Protein AF-0000000084931654 (afdb_homodimer)

InterPro domains:
  IPR000835 MarR-type HTH domain [PF12802] (37-89)
  IPR000835 MarR-type HTH domain [PR00598] (66-81)
  IPR000835 MarR-type HTH domain [PR00598] (85-101)
  IPR000835 MarR-type HTH domain [PR00598] (115-135)
  IPR000835 MarR-type HTH domain [PS50995] (1-137)
  IPR000835 MarR-type HTH domain [SM00347] (25-125)
  IPR036388 Winged helix-like DNA-binding domain superfamily [G3DSA:1.10.10.10] (4-142)
  IPR036390 Winged helix DNA-binding domain superfamily [SSF46785] (37-140)
  IPR039422 Transcription regulators MarR/SlyA-like [PTHR33164] (11-138)

Secondary structure (DSSP, 8-state):
--HHHHHHHHHHHHHHHHHHHHHHHTTS-TTS-HHHHHHHHHHHHH-SB-HHHHHHHHTS-HHHHHHHHHHHHHTTSEEEEEETTEEEEEEEEE-HHHHHHHHHHHHHHHHHHHHHTTTS-HHHHHHHHHHHHHHHHHHHTHHHHT-/--HHHHHHHHHHHHHHHHHHHHHHHTTS-TTS-HHHHHHHHHHHHH-SB-HHHHHHHHTS-HHHHHHHHHHHHHTTSEEEEEETTEEEEEEEEE-HHHHHHHHHHHHHHHHHHHHHTTTS-HHHHHHHHHHHHHHHHHHHTHHHHT-

Foldseek 3Di:
DDPVVVVVVVVVVVVCVVVVVVVLQVLQDPLQHPLLLLLLVCCVVPNKDFLVVSCVVVVHDSVSNVVSLVSCVVVVQKDWDQDPVDNPTTIIGGDPVVVVSNVVSVVSSVVVCCVVCVVPDPVVVVVVVVVVVVVCVVVVVVVVVVD/DDPVVVVVVVVVVVVCVVVVVVVLQVLQDPLQHPLLLLLLVCCVVPNKDFLVVSCVVVVHDSVSNVVSLVSCVVVVQWDWDQDPVDNPTTIIGGDPVVVVSNVVSVVSSVVVCCVVCVVPDPVVVVVVVVVVVVVCVVVVVVVVVVD

pLDDT: mean 85.34, std 14.3, range [26.02, 98.62]

Nearest PDB structures (foldseek):
  4zzl-assembly1_B  TM=7.408E-01  e=2.180E-07  Pseudomonas aeruginosa
  6pco-assembly2_C  TM=6.920E-01  e=1.395E-07  Bordetella bronchiseptica
  2nnn-assembly3_F  TM=7.384E-01  e=4.997E-07  Pseudomonas aeruginosa
  1lnw-assembly7_A  TM=7.212E-01  e=8.325E-07  Pseudomonas aeruginosa
  4g9y-assembly1_A-2  TM=6.655E-01  e=4.688E-07  Streptomyces coelicolor A3(2)

Solvent-accessible surface area (backbone atoms only — not comparable to full-atom values): 15747 Å² total; per-residue (Å²): 131,54,70,69,59,50,34,46,52,35,37,54,31,57,59,39,43,51,54,45,52,37,56,55,55,69,65,45,53,88,90,43,44,68,60,32,45,48,54,53,51,48,30,70,72,69,38,69,41,38,66,68,56,52,15,59,72,61,62,48,53,63,71,58,40,47,52,27,49,48,52,31,36,75,70,51,24,31,44,82,36,79,25,90,89,37,82,88,39,52,26,40,36,72,33,72,59,26,51,51,50,49,51,52,51,50,50,48,46,24,53,49,49,51,63,56,46,61,86,54,51,72,65,56,52,52,48,48,34,52,50,43,46,51,53,33,52,45,50,64,51,52,64,60,65,77,101,131,54,71,70,57,51,34,45,51,33,39,54,30,57,59,41,44,52,54,42,52,37,57,55,55,69,68,47,53,87,91,43,44,68,60,32,46,49,53,52,50,48,31,70,73,68,39,70,42,36,67,67,57,50,15,59,71,60,63,48,53,62,72,57,41,48,52,28,49,47,54,31,37,76,71,50,23,30,42,80,36,77,24,89,90,36,83,88,39,54,27,39,36,71,31,73,57,27,53,51,51,48,52,51,52,50,49,50,46,23,53,48,49,50,62,54,45,61,84,54,51,72,64,54,52,51,49,48,33,52,50,44,46,52,52,33,51,46,50,63,51,51,64,60,65,76,102

Sequence (294 aa):
MDRGNRYEDLARQVSAIGAVKRGLARVLPTECPSGSAIVLALLNHHGDMRMGRVSELMAVDMSVSSRHVAHTVDRGWVERLPDPADKRSRILHLTGAGEDMLAVLDRRLTDMLTRTLAEWSDEDVELLTTLLARLRDSFGDCRAHHAMDRGNRYEDLARQVSAIGAVKRGLARVLPTECPSGSAIVLALLNHHGDMRMGRVSELMAVDMSVSSRHVAHTVDRGWVERLPDPADKRSRILHLTGAGEDMLAVLDRRLTDMLTRTLAEWSDEDVELLTTLLARLRDSFGDCRAHHA

Organism: Streptomyces venezuelae (strain ATCC 10712 / CBS 650.69 / DSM 40230 / JCM 4526 / NBRC 13096 / PD 04745) (NCBI:txid953739)

Structure (mmCIF, N/CA/C/O backbone):
data_AF-0000000084931654-model_v1
#
loop_
_entity.id
_entity.type
_entity.pdbx_description
1 polymer 'Transcriptional regulator, MarR family'
#
loop_
_atom_site.group_PDB
_atom_site.id
_atom_site.type_symbol
_atom_site.label_atom_id
_atom_site.label_alt_id
_atom_site.label_comp_id
_atom_site.label_asym_id
_atom_site.label_entity_id
_atom_site.label_seq_id
_atom_site.pdbx_PDB_ins_code
_atom_site.Cartn_x
_atom_site.Cartn_y
_atom_site.Cartn_z
_atom_site.occupancy
_atom_site.B_iso_or_equiv
_atom_site.auth_seq_id
_atom_site.auth_comp_id
_atom_site.auth_asym_id
_atom_site.auth_atom_id
_atom_site.pdbx_PDB_model_num
ATOM 1 N N . MET A 1 1 ? 21.75 -9.516 -15.953 1 45.38 1 MET A N 1
ATOM 2 C CA . MET A 1 1 ? 20.297 -9.664 -15.82 1 45.38 1 MET A CA 1
ATOM 3 C C . MET A 1 1 ? 19.562 -8.625 -16.656 1 45.38 1 MET A C 1
ATOM 5 O O . MET A 1 1 ? 19.828 -7.43 -16.547 1 45.38 1 MET A O 1
ATOM 9 N N . ASP A 1 2 ? 18.891 -9.016 -17.656 1 60.56 2 ASP A N 1
ATOM 10 C CA . ASP A 1 2 ? 18.297 -8.133 -18.656 1 60.56 2 ASP A CA 1
ATOM 11 C C . ASP A 1 2 ? 17.234 -7.227 -18.031 1 60.56 2 ASP A C 1
ATOM 13 O O . ASP A 1 2 ? 16.719 -7.523 -16.938 1 60.56 2 ASP A O 1
ATOM 17 N N . ARG A 1 3 ? 17.25 -6.129 -18.5 1 58.59 3 ARG A N 1
ATOM 18 C CA . ARG A 1 3 ? 16.391 -5.062 -18.016 1 58.59 3 ARG A CA 1
ATOM 19 C C . ARG A 1 3 ? 14.984 -5.586 -17.734 1 58.59 3 ARG A C 1
ATOM 21 O O . ARG A 1 3 ? 14.352 -5.195 -16.75 1 58.59 3 ARG A O 1
ATOM 28 N N . GLY A 1 4 ? 14.508 -6.449 -18.594 1 58.09 4 GLY A N 1
ATOM 29 C CA . GLY A 1 4 ? 13.18 -7.02 -18.453 1 58.09 4 GLY A CA 1
ATOM 30 C C . GLY A 1 4 ? 13.016 -7.828 -17.172 1 58.09 4 GLY A C 1
ATOM 31 O O . GLY A 1 4 ? 12.016 -7.691 -16.469 1 58.09 4 GLY A O 1
ATOM 32 N N . ASN A 1 5 ? 14.016 -8.625 -16.859 1 67.19 5 ASN A N 1
ATOM 33 C CA . ASN A 1 5 ? 13.992 -9.477 -15.672 1 67.19 5 ASN A CA 1
ATOM 34 C C . ASN A 1 5 ? 14.078 -8.656 -14.391 1 67.19 5 ASN A C 1
ATOM 36 O O . ASN A 1 5 ? 13.406 -8.961 -13.406 1 67.19 5 ASN A O 1
ATOM 40 N N . ARG A 1 6 ? 14.773 -7.547 -14.602 1 71.38 6 ARG A N 1
ATOM 41 C CA . ARG A 1 6 ? 14.961 -6.688 -13.445 1 71.38 6 ARG A CA 1
ATOM 42 C C . ARG A 1 6 ? 13.648 -6.047 -13.008 1 71.38 6 ARG A C 1
ATOM 44 O O . ARG A 1 6 ? 13.32 -6.031 -11.82 1 71.38 6 ARG A O 1
ATOM 51 N N . TYR A 1 7 ? 12.898 -5.652 -13.93 1 75.44 7 TYR A N 1
ATOM 52 C CA . TYR A 1 7 ? 11.656 -4.969 -13.609 1 75.44 7 TYR A CA 1
ATOM 53 C C . TYR A 1 7 ? 10.578 -5.969 -13.203 1 75.44 7 TYR A C 1
ATOM 55 O O . TYR A 1 7 ? 9.68 -5.641 -12.422 1 75.44 7 TYR A O 1
ATOM 63 N N . GLU A 1 8 ? 10.805 -7.168 -13.695 1 76.38 8 GLU A N 1
ATOM 64 C CA . GLU A 1 8 ? 9.891 -8.211 -13.234 1 76.38 8 GLU A CA 1
ATOM 65 C C . GLU A 1 8 ? 10.102 -8.516 -11.758 1 76.38 8 GLU A C 1
ATOM 67 O O . GLU A 1 8 ? 9.133 -8.688 -11.008 1 76.38 8 GLU A O 1
ATOM 72 N N . ASP A 1 9 ? 11.328 -8.562 -11.414 1 77.56 9 ASP A N 1
ATOM 73 C CA . ASP A 1 9 ? 11.648 -8.805 -10.016 1 77.56 9 ASP A CA 1
ATOM 74 C C . ASP A 1 9 ? 11.188 -7.641 -9.133 1 77.56 9 ASP A C 1
ATOM 76 O O . ASP A 1 9 ? 10.656 -7.852 -8.039 1 77.56 9 ASP A O 1
ATOM 80 N N . LEU A 1 10 ? 11.328 -6.457 -9.672 1 79.31 10 LEU A N 1
ATOM 81 C CA . LEU A 1 10 ? 10.883 -5.273 -8.945 1 79.31 10 LEU A CA 1
ATOM 82 C C . LEU A 1 10 ? 9.367 -5.254 -8.805 1 79.31 10 LEU A C 1
ATOM 84 O O . LEU A 1 10 ? 8.844 -4.953 -7.727 1 79.31 10 LEU A O 1
ATOM 88 N N . ALA A 1 11 ? 8.789 -5.66 -9.867 1 76.06 11 ALA A N 1
ATOM 89 C CA . ALA A 1 11 ? 7.328 -5.719 -9.836 1 76.06 11 ALA A CA 1
ATOM 90 C C . ALA A 1 11 ? 6.84 -6.684 -8.75 1 76.06 11 ALA A C 1
ATOM 92 O O . ALA A 1 11 ? 5.891 -6.383 -8.023 1 76.06 11 ALA A O 1
ATOM 93 N N . ARG A 1 12 ? 7.543 -7.754 -8.602 1 74.31 12 ARG A N 1
ATOM 94 C CA . ARG A 1 12 ? 7.195 -8.742 -7.59 1 74.31 12 ARG A CA 1
ATOM 95 C C . ARG A 1 12 ? 7.398 -8.188 -6.188 1 74.31 12 ARG A C 1
ATOM 97 O O . ARG A 1 12 ? 6.578 -8.414 -5.297 1 74.31 12 ARG A O 1
ATOM 104 N N . GLN A 1 13 ? 8.43 -7.438 -6.09 1 73.81 13 GLN A N 1
ATOM 105 C CA . GLN A 1 13 ? 8.727 -6.891 -4.77 1 73.81 13 GLN A CA 1
ATOM 106 C C . GLN A 1 13 ? 7.781 -5.738 -4.43 1 73.81 13 GLN A C 1
ATOM 108 O O . GLN A 1 13 ? 7.371 -5.586 -3.279 1 73.81 13 GLN A O 1
ATOM 113 N N . VAL A 1 14 ? 7.453 -4.957 -5.371 1 72.31 14 VAL A N 1
ATOM 114 C CA . VAL A 1 14 ? 6.543 -3.838 -5.16 1 72.31 14 VAL A CA 1
ATOM 115 C C . VAL A 1 14 ? 5.152 -4.363 -4.801 1 72.31 14 VAL A C 1
ATOM 117 O O . VAL A 1 14 ? 4.469 -3.795 -3.949 1 72.31 14 VAL A O 1
ATOM 120 N N . SER A 1 15 ? 4.781 -5.531 -5.41 1 67.5 15 SER A N 1
ATOM 121 C CA . SER A 1 15 ? 3.527 -6.18 -5.043 1 67.5 15 SER A CA 1
ATOM 122 C C . SER A 1 15 ? 3.549 -6.637 -3.588 1 67.5 15 SER A C 1
ATOM 124 O O . SER A 1 15 ? 2.529 -6.578 -2.898 1 67.5 15 SER A O 1
ATOM 126 N N . ALA A 1 16 ? 4.766 -6.945 -3.17 1 69.06 16 ALA A N 1
ATOM 127 C CA . ALA A 1 16 ? 4.93 -7.395 -1.79 1 69.06 16 ALA A CA 1
ATOM 128 C C . ALA A 1 16 ? 4.871 -6.219 -0.82 1 69.06 16 ALA A C 1
ATOM 130 O O . ALA A 1 16 ? 4.684 -6.406 0.384 1 69.06 16 ALA A O 1
ATOM 131 N N . ILE A 1 17 ? 4.969 -5 -1.381 1 74.88 17 ILE A N 1
ATOM 132 C CA . ILE A 1 17 ? 4.758 -3.785 -0.602 1 74.88 17 ILE A CA 1
ATOM 133 C C . ILE A 1 17 ? 3.369 -3.811 0.029 1 74.88 17 ILE A C 1
ATOM 135 O O . ILE A 1 17 ? 3.166 -3.273 1.121 1 74.88 17 ILE A O 1
ATOM 139 N N . GLY A 1 18 ? 2.561 -4.527 -0.615 1 75.31 18 GLY A N 1
ATOM 140 C CA . GLY A 1 18 ? 1.229 -4.707 -0.058 1 75.31 18 GLY A CA 1
ATOM 141 C C . GLY A 1 18 ? 1.236 -5.355 1.312 1 75.31 18 GLY A C 1
ATOM 142 O O . GLY A 1 18 ? 0.466 -4.969 2.193 1 75.31 18 GLY A O 1
ATOM 143 N N . ALA A 1 19 ? 2.17 -6.301 1.467 1 76.75 19 ALA A N 1
ATOM 144 C CA . ALA A 1 19 ? 2.303 -6.953 2.766 1 76.75 19 ALA A CA 1
ATOM 145 C C . ALA A 1 19 ? 2.787 -5.969 3.828 1 76.75 19 ALA A C 1
ATOM 147 O O . ALA A 1 19 ? 2.297 -5.977 4.957 1 76.75 19 ALA A O 1
ATOM 148 N N . VAL A 1 20 ? 3.73 -5.148 3.467 1 79.19 20 VAL A N 1
ATOM 149 C CA . VAL A 1 20 ? 4.258 -4.129 4.367 1 79.19 20 VAL A CA 1
ATOM 150 C C . VAL A 1 20 ? 3.145 -3.158 4.758 1 79.19 20 VAL A C 1
ATOM 152 O O . VAL A 1 20 ? 2.955 -2.867 5.941 1 79.19 20 VAL A O 1
ATOM 155 N N . LYS A 1 21 ? 2.457 -2.77 3.809 1 79.81 21 LYS A N 1
ATOM 156 C CA . LYS A 1 21 ? 1.364 -1.828 4.035 1 79.81 21 LYS A CA 1
ATOM 157 C C . LYS A 1 21 ? 0.305 -2.428 4.957 1 79.81 21 LYS A C 1
ATOM 159 O O . LYS A 1 21 ? -0.204 -1.747 5.852 1 79.81 21 LYS A O 1
ATOM 164 N N . ARG A 1 22 ? 0.002 -3.664 4.77 1 80.25 22 ARG A N 1
ATOM 165 C CA . ARG A 1 22 ? -0.963 -4.344 5.629 1 80.25 22 ARG A CA 1
ATOM 166 C C . ARG A 1 22 ? -0.435 -4.469 7.055 1 80.25 22 ARG A C 1
ATOM 168 O O . ARG A 1 22 ? -1.195 -4.344 8.016 1 80.25 22 ARG A O 1
ATOM 175 N N . GLY A 1 23 ? 0.828 -4.758 7.156 1 77.94 23 GLY A N 1
ATOM 176 C CA . GLY A 1 23 ? 1.459 -4.77 8.469 1 77.94 23 GLY A CA 1
ATOM 177 C C . GLY A 1 23 ? 1.378 -3.432 9.18 1 77.94 23 GLY A C 1
ATOM 178 O O . GLY A 1 23 ? 1.123 -3.379 10.383 1 77.94 23 GLY A O 1
ATOM 179 N N . LEU A 1 24 ? 1.587 -2.4 8.422 1 81.06 24 LEU A N 1
ATOM 180 C CA . LEU A 1 24 ? 1.511 -1.053 8.977 1 81.06 24 LEU A CA 1
ATOM 181 C C . LEU A 1 24 ? 0.084 -0.722 9.406 1 81.06 24 LEU A C 1
ATOM 183 O O . LEU A 1 24 ? -0.124 -0.039 10.414 1 81.06 24 LEU A O 1
ATOM 187 N N . ALA A 1 25 ? -0.87 -1.181 8.695 1 81 25 ALA A N 1
ATOM 188 C CA . ALA A 1 25 ? -2.277 -0.922 8.984 1 81 25 ALA A CA 1
ATOM 189 C C . ALA A 1 25 ? -2.684 -1.53 10.32 1 81 25 ALA A C 1
ATOM 191 O O . ALA A 1 25 ? -3.611 -1.047 10.977 1 81 25 ALA A O 1
ATOM 192 N N . ARG A 1 26 ? -1.972 -2.535 10.766 1 81.12 26 ARG A N 1
ATOM 193 C CA . ARG A 1 26 ? -2.303 -3.236 12 1 81.12 26 ARG A CA 1
ATOM 194 C C . ARG A 1 26 ? -2.002 -2.369 13.219 1 81.12 26 ARG A C 1
ATOM 196 O O . ARG A 1 26 ? -2.523 -2.617 14.305 1 81.12 26 ARG A O 1
ATOM 203 N N . VAL A 1 27 ? -1.145 -1.42 12.992 1 85.25 27 VAL A N 1
ATOM 204 C CA . VAL A 1 27 ? -0.738 -0.641 14.156 1 85.25 27 VAL A CA 1
ATOM 205 C C . VAL A 1 27 ? -1.62 0.599 14.281 1 85.25 27 VAL A C 1
ATOM 207 O O . VAL A 1 27 ? -1.52 1.343 15.266 1 85.25 27 VAL A O 1
ATOM 210 N N . LEU A 1 28 ? -2.449 0.826 13.266 1 88.69 28 LEU A N 1
ATOM 211 C CA . LEU A 1 28 ? -3.332 1.987 13.305 1 88.69 28 LEU A CA 1
ATOM 212 C C . LEU A 1 28 ? -4.363 1.846 14.422 1 88.69 28 LEU A C 1
ATOM 214 O O . LEU A 1 28 ? -4.879 0.751 14.656 1 88.69 28 LEU A O 1
ATOM 218 N N . PRO A 1 29 ? -4.586 2.941 15.102 1 91.5 29 PRO A N 1
ATOM 219 C CA . PRO A 1 29 ? -5.633 2.881 16.125 1 91.5 29 PRO A CA 1
ATOM 220 C C . PRO A 1 29 ? -7.02 2.625 15.539 1 91.5 29 PRO A C 1
ATOM 222 O O . PRO A 1 29 ? -7.297 3.018 14.406 1 91.5 29 PRO A O 1
ATOM 225 N N . THR A 1 30 ? -7.941 2.066 16.312 1 89.56 30 THR A N 1
ATOM 226 C CA . THR A 1 30 ? -9.289 1.706 15.883 1 89.56 30 THR A CA 1
ATOM 227 C C . THR A 1 30 ? -10.07 2.947 15.461 1 89.56 30 THR A C 1
ATOM 229 O O . THR A 1 30 ? -10.883 2.889 14.539 1 89.56 30 THR A O 1
ATOM 232 N N . GLU A 1 31 ? -9.758 4.051 16.109 1 94.19 31 GLU A N 1
ATOM 233 C CA . GLU A 1 31 ? -10.516 5.27 15.852 1 94.19 31 GLU A CA 1
ATOM 234 C C . GLU A 1 31 ? -10.055 5.945 14.562 1 94.19 31 GLU A C 1
ATOM 236 O O . GLU A 1 31 ? -10.719 6.855 14.062 1 94.19 31 GLU A O 1
ATOM 241 N N . CYS A 1 32 ? -8.922 5.516 14.078 1 94.88 32 CYS A N 1
ATOM 242 C CA . CYS A 1 32 ? -8.398 6.105 12.852 1 94.88 32 CYS A CA 1
ATOM 243 C C . CYS A 1 32 ? -8.047 5.031 11.836 1 94.88 32 CYS A C 1
ATOM 245 O O . CYS A 1 32 ? -6.871 4.723 11.633 1 94.88 32 CYS A O 1
ATOM 247 N N . PRO A 1 33 ? -9.078 4.59 11.117 1 91.44 33 PRO A N 1
ATOM 248 C CA . PRO A 1 33 ? -8.805 3.566 10.102 1 91.44 33 PRO A CA 1
ATOM 249 C C . PRO A 1 33 ? -7.934 4.082 8.961 1 91.44 33 PRO A C 1
ATOM 251 O O . PRO A 1 33 ? -7.66 5.281 8.883 1 91.44 33 PRO A O 1
ATOM 254 N N . SER A 1 34 ? -7.527 3.174 8.094 1 89 34 SER A N 1
ATOM 255 C CA . SER A 1 34 ? -6.551 3.479 7.047 1 89 34 SER A CA 1
ATOM 256 C C . SER A 1 34 ? -7.035 4.613 6.152 1 89 34 SER A C 1
ATOM 258 O O . SER A 1 34 ? -6.262 5.512 5.809 1 89 34 SER A O 1
ATOM 260 N N . GLY A 1 35 ? -8.383 4.523 5.816 1 90.06 35 GLY A N 1
ATOM 261 C CA . GLY A 1 35 ? -8.922 5.566 4.961 1 90.06 35 GLY A CA 1
ATOM 262 C C . GLY A 1 35 ? -8.82 6.953 5.57 1 90.06 35 GLY A C 1
ATOM 263 O O . GLY A 1 35 ? -8.445 7.91 4.891 1 90.06 35 GLY A O 1
ATOM 264 N N . SER A 1 36 ? -9.094 7.004 6.84 1 95.5 36 SER A N 1
ATOM 265 C CA . SER A 1 36 ? -8.984 8.273 7.555 1 95.5 36 SER A CA 1
ATOM 266 C C . SER A 1 36 ? -7.531 8.719 7.68 1 95.5 36 SER A C 1
ATOM 268 O O . SER A 1 36 ? -7.219 9.898 7.492 1 95.5 36 SER A O 1
ATOM 270 N N . ALA A 1 37 ? -6.727 7.805 7.973 1 92.56 37 ALA A N 1
ATOM 271 C CA . ALA A 1 37 ? -5.301 8.094 8.102 1 92.56 37 ALA A CA 1
ATOM 272 C C . ALA A 1 37 ? -4.738 8.664 6.805 1 92.56 37 ALA A C 1
ATOM 274 O O . ALA A 1 37 ? -3.943 9.602 6.824 1 92.56 37 ALA A O 1
ATOM 275 N N . ILE A 1 38 ? -5.164 8.141 5.73 1 90 38 ILE A N 1
ATOM 276 C CA . ILE A 1 38 ? -4.703 8.594 4.426 1 90 38 ILE A CA 1
ATOM 277 C C . ILE A 1 38 ? -5.188 10.016 4.176 1 90 38 ILE A C 1
ATOM 279 O O . ILE A 1 38 ? -4.43 10.867 3.691 1 90 38 ILE A O 1
ATOM 283 N N . VAL A 1 39 ? -6.418 10.266 4.496 1 94.69 39 VAL A N 1
ATOM 284 C CA . VAL A 1 39 ? -6.961 11.609 4.332 1 94.69 39 VAL A CA 1
ATOM 285 C C . VAL A 1 39 ? -6.109 12.609 5.113 1 94.69 39 VAL A C 1
ATOM 287 O O . VAL A 1 39 ? -5.699 13.641 4.578 1 94.69 39 VAL A O 1
ATOM 290 N N . LEU A 1 40 ? -5.828 12.273 6.359 1 95.44 40 LEU A N 1
ATOM 291 C CA . LEU A 1 40 ? -5.031 13.156 7.211 1 95.44 40 LEU A CA 1
ATOM 292 C C . LEU A 1 40 ? -3.641 13.367 6.621 1 95.44 40 LEU A C 1
ATOM 294 O O . LEU A 1 40 ? -3.154 14.5 6.562 1 95.44 40 LEU A O 1
ATOM 298 N N . ALA A 1 41 ? -3.039 12.312 6.164 1 90.31 41 ALA A N 1
ATOM 299 C CA . ALA A 1 41 ? -1.691 12.383 5.605 1 90.31 41 ALA A CA 1
ATOM 300 C C . ALA A 1 41 ? -1.666 13.25 4.344 1 90.31 41 ALA A C 1
ATOM 302 O O . ALA A 1 41 ? -0.735 14.031 4.141 1 90.31 41 ALA A O 1
ATOM 303 N N . LEU A 1 42 ? -2.662 13.102 3.498 1 89.81 42 LEU A N 1
ATOM 304 C CA . LEU A 1 42 ? -2.725 13.867 2.26 1 89.81 42 LEU A CA 1
ATOM 305 C C . LEU A 1 42 ? -2.873 15.352 2.549 1 89.81 42 LEU A C 1
ATOM 307 O O . LEU A 1 42 ? -2.178 16.188 1.951 1 89.81 42 LEU A O 1
ATOM 311 N N . LEU A 1 43 ? -3.717 15.656 3.465 1 94.81 43 LEU A N 1
ATOM 312 C CA . LEU A 1 43 ? -3.916 17.062 3.809 1 94.81 43 LEU A CA 1
ATOM 313 C C . LEU A 1 43 ? -2.666 17.641 4.457 1 94.81 43 LEU A C 1
ATOM 315 O O . LEU A 1 43 ? -2.332 18.812 4.234 1 94.81 43 LEU A O 1
ATOM 319 N N . ASN A 1 44 ? -2.061 16.844 5.23 1 92.56 44 ASN A N 1
ATOM 320 C CA . ASN A 1 44 ? -0.82 17.297 5.859 1 92.56 44 ASN A CA 1
ATOM 321 C C . ASN A 1 44 ? 0.27 17.562 4.824 1 92.56 44 ASN A C 1
ATOM 323 O O . ASN A 1 44 ? 1.037 18.516 4.953 1 92.56 44 ASN A O 1
ATOM 327 N N . HIS A 1 45 ? 0.314 16.75 3.818 1 84.81 45 HIS A N 1
ATOM 328 C CA . HIS A 1 45 ? 1.385 16.812 2.828 1 84.81 45 HIS A CA 1
ATOM 329 C C . HIS A 1 45 ? 1.08 17.844 1.745 1 84.81 45 HIS A C 1
ATOM 331 O O . HIS A 1 45 ? 1.983 18.531 1.269 1 84.81 45 HIS A O 1
ATOM 337 N N . HIS A 1 46 ? -0.151 17.984 1.346 1 87.81 46 HIS A N 1
ATOM 338 C CA . HIS A 1 46 ? -0.494 18.781 0.18 1 87.81 46 HIS A CA 1
ATOM 339 C C . HIS A 1 46 ? -1.185 20.078 0.59 1 87.81 46 HIS A C 1
ATOM 341 O O . HIS A 1 46 ? -1.362 20.984 -0.232 1 87.81 46 HIS A O 1
ATOM 347 N N . GLY A 1 47 ? -1.555 20.156 1.774 1 94.25 47 GLY A N 1
ATOM 348 C CA . GLY A 1 47 ? -2.318 21.312 2.213 1 94.25 47 GLY A CA 1
ATOM 349 C C . GLY A 1 47 ? -3.805 21.188 1.928 1 94.25 47 GLY A C 1
ATOM 350 O O . GLY A 1 47 ? -4.301 20.094 1.661 1 94.25 47 GLY A O 1
ATOM 351 N N . ASP A 1 48 ? -4.473 22.266 2.076 1 95.62 48 ASP A N 1
ATOM 352 C CA . ASP A 1 48 ? -5.918 22.297 1.867 1 95.62 48 ASP A CA 1
ATOM 353 C C . ASP A 1 48 ? -6.277 21.891 0.443 1 95.62 48 ASP A C 1
ATOM 355 O O . ASP A 1 48 ? -5.59 22.266 -0.511 1 95.62 48 ASP A O 1
ATOM 359 N N . MET A 1 49 ? -7.324 21.078 0.33 1 93.8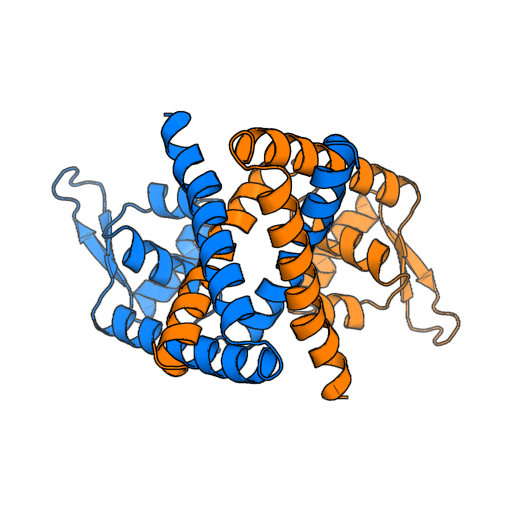8 49 MET A N 1
ATOM 360 C CA . MET A 1 49 ? -7.707 20.609 -0.999 1 93.88 49 MET A CA 1
ATOM 361 C C . MET A 1 49 ? -9.203 20.344 -1.065 1 93.88 49 MET A C 1
ATOM 363 O O . MET A 1 49 ? -9.852 20.125 -0.036 1 93.88 49 MET A O 1
ATOM 367 N N . ARG A 1 50 ? -9.695 20.344 -2.309 1 95.69 50 ARG A N 1
ATOM 368 C CA . ARG A 1 50 ? -11.078 19.969 -2.561 1 95.69 50 ARG A CA 1
ATOM 369 C C . ARG A 1 50 ? -11.25 18.453 -2.551 1 95.69 50 ARG A C 1
ATOM 371 O O . ARG A 1 50 ? -10.281 17.703 -2.711 1 95.69 50 ARG A O 1
ATOM 378 N N . MET A 1 51 ? -12.531 18.062 -2.414 1 94.38 51 MET A N 1
ATOM 379 C CA . MET A 1 51 ? -12.859 16.641 -2.344 1 94.38 51 MET A CA 1
ATOM 380 C C . MET A 1 51 ? -12.375 15.914 -3.59 1 94.38 51 MET A C 1
ATOM 382 O O . MET A 1 51 ? -11.898 14.781 -3.504 1 94.38 51 MET A O 1
ATOM 386 N N . GLY A 1 52 ? -12.477 16.547 -4.727 1 93.56 52 GLY A N 1
ATOM 387 C CA . GLY A 1 52 ? -12.055 15.938 -5.973 1 93.56 52 GLY A CA 1
ATOM 388 C C . GLY A 1 52 ? -10.578 15.578 -5.996 1 93.56 52 GLY A C 1
ATOM 389 O O . GLY A 1 52 ? -10.203 14.5 -6.457 1 93.56 52 GLY A O 1
ATOM 390 N N . ARG A 1 53 ? -9.82 16.5 -5.484 1 92.19 53 ARG A N 1
ATOM 391 C CA . ARG A 1 53 ? -8.383 16.266 -5.43 1 92.19 53 ARG A CA 1
ATOM 392 C C . ARG A 1 53 ? -8.031 15.172 -4.438 1 92.19 53 ARG A C 1
ATOM 394 O O . ARG A 1 53 ? -7.133 14.359 -4.688 1 92.19 53 ARG A O 1
ATOM 401 N N . VAL A 1 54 ? -8.742 15.117 -3.346 1 92.81 54 VAL A N 1
ATOM 402 C CA . VAL A 1 54 ? -8.539 14.062 -2.359 1 92.81 54 VAL A CA 1
ATOM 403 C C . VAL A 1 54 ? -8.844 12.703 -2.986 1 92.81 54 VAL A C 1
ATOM 405 O O . VAL A 1 54 ? -8.047 11.773 -2.867 1 92.81 54 VAL A O 1
ATOM 408 N N . SER A 1 55 ? -9.961 12.625 -3.678 1 92.31 55 SER A N 1
ATOM 409 C CA . SER A 1 55 ? -10.367 11.375 -4.316 1 92.31 55 SER A CA 1
ATOM 410 C C . SER A 1 55 ? -9.344 10.93 -5.352 1 92.31 55 SER A C 1
ATOM 412 O O . SER A 1 55 ? -9.016 9.742 -5.438 1 92.31 55 SER A O 1
ATOM 414 N N . GLU A 1 56 ? -8.867 11.891 -6.082 1 87.38 56 GLU A N 1
ATOM 415 C CA . GLU A 1 56 ? -7.844 11.617 -7.09 1 87.38 56 GLU A CA 1
ATOM 416 C C . GLU A 1 56 ? -6.574 11.062 -6.461 1 87.38 56 GLU A C 1
ATOM 418 O O . GLU A 1 56 ? -6.055 10.039 -6.902 1 87.38 56 GLU A O 1
ATOM 423 N N . LEU A 1 57 ? -6.086 11.688 -5.398 1 84.62 57 LEU A N 1
ATOM 424 C CA . LEU A 1 57 ? -4.844 11.297 -4.742 1 84.62 57 LEU A CA 1
ATOM 425 C C . LEU A 1 57 ? -5.012 9.961 -4.027 1 84.62 57 LEU A C 1
ATOM 427 O O . LEU A 1 57 ? -4.066 9.172 -3.941 1 84.62 57 LEU A O 1
ATOM 431 N N . MET A 1 58 ? -6.195 9.656 -3.586 1 86.25 58 MET A N 1
ATOM 432 C CA . MET A 1 58 ? -6.469 8.375 -2.926 1 86.25 58 MET A CA 1
ATOM 433 C C . MET A 1 58 ? -6.68 7.27 -3.951 1 86.25 58 MET A C 1
ATOM 435 O O . MET A 1 58 ? -6.66 6.086 -3.605 1 86.25 58 MET A O 1
ATOM 439 N N . ALA A 1 59 ? -6.969 7.621 -5.148 1 82.31 59 ALA A N 1
ATOM 440 C CA . ALA A 1 59 ? -7.262 6.676 -6.223 1 82.31 59 ALA A CA 1
ATOM 441 C C . ALA A 1 59 ? -8.484 5.828 -5.887 1 82.31 59 ALA A C 1
ATOM 443 O O . ALA A 1 59 ? -8.453 4.602 -6.027 1 82.31 59 ALA A O 1
ATOM 444 N N . VAL A 1 60 ? -9.555 6.441 -5.359 1 83 60 VAL A N 1
ATOM 445 C CA . VAL A 1 60 ? -10.828 5.801 -5.07 1 83 60 VAL A CA 1
ATOM 446 C C . VAL A 1 60 ? -11.977 6.668 -5.594 1 83 60 VAL A C 1
ATOM 448 O O . VAL A 1 60 ? -11.766 7.824 -5.969 1 83 60 VAL A O 1
ATOM 451 N N . ASP A 1 61 ? -13.109 6.094 -5.641 1 86.75 61 ASP A N 1
ATOM 452 C CA . ASP A 1 61 ? -14.258 6.855 -6.117 1 86.75 61 ASP A CA 1
ATOM 453 C C . ASP A 1 61 ? -14.711 7.879 -5.078 1 86.75 61 ASP A C 1
ATOM 455 O O . ASP A 1 61 ? -14.32 7.801 -3.91 1 86.75 61 ASP A O 1
ATOM 459 N N . MET A 1 62 ? -15.516 8.758 -5.512 1 92 62 MET A N 1
ATOM 460 C CA . MET A 1 62 ? -15.969 9.875 -4.688 1 92 62 MET A CA 1
ATOM 461 C C . MET A 1 62 ? -16.75 9.375 -3.48 1 92 62 MET A C 1
ATOM 463 O O . MET A 1 62 ? -16.641 9.93 -2.387 1 92 62 MET A O 1
ATOM 467 N N . SER A 1 63 ? -17.5 8.352 -3.719 1 93.56 63 SER A N 1
ATOM 468 C CA . SER A 1 63 ? -18.312 7.84 -2.617 1 93.56 63 SER A CA 1
ATOM 469 C C . SER A 1 63 ? -17.438 7.312 -1.486 1 93.56 63 SER A C 1
ATOM 471 O O . SER A 1 63 ? -17.719 7.555 -0.311 1 93.56 63 SER A O 1
ATOM 473 N N . VAL A 1 64 ? -16.406 6.695 -1.855 1 89.69 64 VAL A N 1
ATOM 474 C CA . VAL A 1 64 ? -15.477 6.113 -0.89 1 89.69 64 VAL A CA 1
ATOM 475 C C . VAL A 1 64 ? -14.703 7.223 -0.18 1 89.69 64 VAL A C 1
ATOM 477 O O . VAL A 1 64 ? -14.609 7.23 1.05 1 89.69 64 VAL A O 1
ATOM 480 N N . SER A 1 65 ? -14.164 8.117 -0.96 1 94.19 65 SER A N 1
ATOM 481 C CA . SER A 1 65 ? -13.422 9.227 -0.363 1 94.19 65 SER A CA 1
ATOM 482 C C . SER A 1 65 ? -14.305 10.055 0.561 1 94.19 65 SER A C 1
ATOM 484 O O . SER A 1 65 ? -13.867 10.492 1.626 1 94.19 65 SER A O 1
ATOM 486 N N . SER A 1 66 ? -15.539 10.211 0.193 1 96.12 66 SER A N 1
ATOM 487 C CA . SER A 1 66 ? -16.484 10.984 0.995 1 96.12 66 SER A CA 1
ATOM 488 C C . SER A 1 66 ? -16.688 10.352 2.363 1 96.12 66 SER A C 1
ATOM 490 O O . SER A 1 66 ? -16.734 11.047 3.379 1 96.12 66 SER A O 1
ATOM 492 N N . ARG A 1 67 ? -16.766 9.078 2.371 1 96.12 67 ARG A N 1
ATOM 493 C CA . ARG A 1 67 ? -16.953 8.359 3.629 1 96.12 67 ARG A CA 1
ATOM 494 C C . ARG A 1 67 ? -15.742 8.539 4.543 1 96.12 67 ARG A C 1
ATOM 496 O O . ARG A 1 67 ? -15.898 8.781 5.746 1 96.12 67 ARG A O 1
ATOM 503 N N . HIS A 1 68 ? -14.578 8.453 4.008 1 96.06 68 HIS A N 1
ATOM 504 C CA . HIS A 1 68 ? -13.359 8.625 4.793 1 96.06 68 HIS A CA 1
ATOM 505 C C . HIS A 1 68 ? -13.258 10.047 5.34 1 96.06 68 HIS A C 1
ATOM 507 O O . HIS A 1 68 ? -12.93 10.242 6.512 1 96.06 68 HIS A O 1
ATOM 513 N N . VAL A 1 69 ? -13.562 10.969 4.508 1 97.81 69 VAL A N 1
ATOM 514 C CA . VAL A 1 69 ? -13.492 12.367 4.91 1 97.81 69 VAL A CA 1
ATOM 515 C C . VAL A 1 69 ? -14.539 12.648 5.984 1 97.81 69 VAL A C 1
ATOM 517 O O . VAL A 1 69 ? -14.258 13.336 6.969 1 97.81 69 VAL A O 1
ATOM 520 N N . ALA A 1 70 ? -15.719 12.141 5.73 1 98.12 70 ALA A N 1
ATOM 521 C CA . ALA A 1 70 ? -16.781 12.336 6.707 1 98.12 70 ALA A CA 1
ATOM 522 C C . ALA A 1 70 ? -16.359 11.836 8.086 1 98.12 70 ALA A C 1
ATOM 524 O O . ALA A 1 70 ? -16.641 12.484 9.102 1 98.12 70 ALA A O 1
ATOM 525 N N . HIS A 1 71 ? -15.734 10.734 8.125 1 97.88 71 HIS A N 1
ATOM 526 C CA . HIS A 1 71 ? -15.258 10.18 9.383 1 97.88 71 HIS A CA 1
ATOM 527 C C . HIS A 1 71 ? -14.281 11.125 10.078 1 97.88 71 HIS A C 1
ATOM 529 O O . HIS A 1 71 ? -14.383 11.359 11.281 1 97.88 71 HIS A O 1
ATOM 535 N N . THR A 1 72 ? -13.359 11.695 9.32 1 98.38 72 THR A N 1
ATOM 536 C CA . THR A 1 72 ? -12.359 12.594 9.875 1 98.38 72 THR A CA 1
ATOM 537 C C . THR A 1 72 ? -13 13.906 10.328 1 98.38 72 THR A C 1
ATOM 539 O O . THR A 1 72 ? -12.57 14.5 11.32 1 98.38 72 THR A O 1
ATOM 542 N N . VAL A 1 73 ? -14.055 14.336 9.625 1 98.44 73 VAL A N 1
ATOM 543 C CA . VAL A 1 73 ? -14.789 15.547 9.992 1 98.44 73 VAL A CA 1
ATOM 544 C C . VAL A 1 73 ? -15.57 15.305 11.281 1 98.44 73 VAL A C 1
ATOM 546 O O . VAL A 1 73 ? -15.547 16.141 12.188 1 98.44 73 VAL A O 1
ATOM 549 N N . ASP A 1 74 ? -16.219 14.18 11.305 1 98.31 74 ASP A N 1
ATOM 550 C CA . ASP A 1 74 ? -17 13.82 12.484 1 98.31 74 ASP A CA 1
ATOM 551 C C . ASP A 1 74 ? -16.125 13.766 13.734 1 98.31 74 ASP A C 1
ATOM 553 O O . ASP A 1 74 ? -16.594 14.062 14.836 1 98.31 74 ASP A O 1
ATOM 557 N N . ARG A 1 75 ? -14.867 13.516 13.609 1 97.88 75 ARG A N 1
ATOM 558 C CA . ARG A 1 75 ? -13.93 13.383 14.727 1 97.88 75 ARG A CA 1
ATOM 559 C C . ARG A 1 75 ? -13.234 14.711 15.016 1 97.88 75 ARG A C 1
ATOM 561 O O . ARG A 1 75 ? -12.453 14.812 15.961 1 97.88 75 ARG A O 1
ATOM 568 N N . GLY A 1 76 ? -13.461 15.641 14.164 1 98.5 76 GLY A N 1
ATOM 569 C CA . GLY A 1 76 ? -12.875 16.953 14.352 1 98.5 76 GLY A CA 1
ATOM 570 C C . GLY A 1 76 ? -11.453 17.062 13.836 1 98.5 76 GLY A C 1
ATOM 571 O O . GLY A 1 76 ? -10.75 18.031 14.133 1 98.5 76 GLY A O 1
ATOM 572 N N . TRP A 1 77 ? -10.961 16.125 13.094 1 98.62 77 TRP A N 1
ATOM 573 C CA . TRP A 1 77 ? -9.586 16.109 12.586 1 98.62 77 TRP A CA 1
ATOM 574 C C . TRP A 1 77 ? -9.469 16.938 11.312 1 98.62 77 TRP A C 1
ATOM 576 O O . TRP A 1 77 ? -8.383 17.406 10.969 1 98.62 77 TRP A O 1
ATOM 586 N N . VAL A 1 78 ? -10.594 17.047 10.594 1 98.62 78 VAL A N 1
ATOM 587 C CA . VAL A 1 78 ? -10.695 17.812 9.359 1 98.62 78 VAL A CA 1
ATOM 588 C C . VAL A 1 78 ? -11.898 18.75 9.43 1 98.62 78 VAL A C 1
ATOM 590 O O . VAL A 1 78 ? -12.922 18.406 10.039 1 98.62 78 VAL A O 1
ATOM 593 N N . GLU A 1 79 ? -11.773 19.859 8.836 1 98.31 79 GLU A N 1
ATOM 594 C CA . GLU A 1 79 ? -12.875 20.812 8.727 1 98.31 79 GLU A CA 1
ATOM 595 C C . GLU A 1 79 ? -13.148 21.172 7.273 1 98.31 79 GLU A C 1
ATOM 597 O O . GLU A 1 79 ? -12.234 21.219 6.453 1 98.31 79 GLU A O 1
ATOM 602 N N . ARG A 1 80 ? -14.406 21.406 7.027 1 96.69 80 ARG A N 1
ATOM 603 C CA . ARG A 1 80 ? -14.805 21.922 5.719 1 96.69 80 ARG A CA 1
ATOM 604 C C . ARG A 1 80 ? -14.945 23.438 5.754 1 96.69 80 ARG A C 1
ATOM 606 O O . ARG A 1 80 ? -15.719 23.969 6.547 1 96.69 80 ARG A O 1
ATOM 613 N N . LEU A 1 81 ? -14.203 24.016 4.922 1 96.44 81 LEU A N 1
ATOM 614 C CA . LEU A 1 81 ? -14.234 25.484 4.852 1 96.44 81 LEU A CA 1
ATOM 615 C C . LEU A 1 81 ? -14.727 25.953 3.486 1 96.44 81 LEU A C 1
ATOM 617 O O . LEU A 1 81 ? -14.539 25.25 2.486 1 96.44 81 LEU A O 1
ATOM 621 N N . PRO A 1 82 ? -15.398 27.094 3.441 1 93 82 PRO A N 1
ATOM 622 C CA . PRO A 1 82 ? -15.75 27.641 2.129 1 93 82 PRO A CA 1
ATOM 623 C C . PRO A 1 82 ? -14.531 27.922 1.257 1 93 82 PRO A C 1
ATOM 625 O O . PRO A 1 82 ? -13.5 28.359 1.764 1 93 82 PRO A O 1
ATOM 628 N N . ASP A 1 83 ? -14.664 27.562 0.025 1 87.5 83 ASP A N 1
ATOM 629 C CA . ASP A 1 83 ? -13.609 27.906 -0.932 1 87.5 83 ASP A CA 1
ATOM 630 C C . ASP A 1 83 ? -13.703 29.375 -1.346 1 87.5 83 ASP A C 1
ATOM 632 O O . ASP A 1 83 ? -14.719 29.797 -1.905 1 87.5 83 ASP A O 1
ATOM 636 N N . PRO A 1 84 ? -12.672 30.078 -1.084 1 85.88 84 PRO A N 1
ATOM 637 C CA . PRO A 1 84 ? -12.719 31.484 -1.46 1 85.88 84 PRO A CA 1
ATOM 638 C C . PRO A 1 84 ? -12.852 31.688 -2.967 1 85.88 84 PRO A C 1
ATOM 640 O O . PRO A 1 84 ? -13.398 32.719 -3.41 1 85.88 84 PRO A O 1
ATOM 643 N N . ALA A 1 85 ? -12.352 30.734 -3.711 1 86.44 85 ALA A N 1
ATOM 644 C CA . ALA A 1 85 ? -12.336 30.859 -5.168 1 86.44 85 ALA A CA 1
ATOM 645 C C . ALA A 1 85 ? -13.648 30.375 -5.773 1 86.44 85 ALA A C 1
ATOM 647 O O . ALA A 1 85 ? -13.953 30.672 -6.93 1 86.44 85 ALA A O 1
ATOM 648 N N . ASP A 1 86 ? -14.352 29.609 -5.098 1 85.62 86 ASP A N 1
ATOM 649 C CA . ASP A 1 86 ? -15.602 29.031 -5.574 1 85.62 86 ASP A CA 1
ATOM 650 C C . ASP A 1 86 ? -16.594 28.828 -4.426 1 85.62 86 ASP A C 1
ATOM 652 O O . ASP A 1 86 ? -16.516 27.828 -3.713 1 85.62 86 ASP A O 1
ATOM 656 N N . LYS A 1 87 ? -17.516 29.688 -4.352 1 83.31 87 LYS A N 1
ATOM 657 C CA . LYS A 1 87 ? -18.438 29.734 -3.221 1 83.31 87 LYS A CA 1
ATOM 658 C C . LYS A 1 87 ? -19.234 28.422 -3.111 1 83.31 87 LYS A C 1
ATOM 660 O O . LYS A 1 87 ? -19.703 28.062 -2.031 1 83.31 87 LYS A O 1
ATOM 665 N N . ARG A 1 88 ? -19.188 27.703 -4.18 1 86.25 88 ARG A N 1
ATOM 666 C CA . ARG A 1 88 ? -19.969 26.469 -4.168 1 86.25 88 ARG A CA 1
ATOM 667 C C . ARG A 1 88 ? -19.125 25.266 -3.756 1 86.25 88 ARG A C 1
ATOM 669 O O . ARG A 1 88 ? -19.641 24.188 -3.506 1 86.25 88 ARG A O 1
ATOM 676 N N . SER A 1 89 ? -17.875 25.641 -3.658 1 88.56 89 SER A N 1
ATOM 677 C CA . SER A 1 89 ? -16.984 24.547 -3.328 1 88.56 89 SER A CA 1
ATOM 678 C C . SER A 1 89 ? -16.531 24.625 -1.879 1 88.56 89 SER A C 1
ATOM 680 O O . SER A 1 89 ? -16.672 25.656 -1.229 1 88.56 89 SER A O 1
ATOM 682 N N . ARG A 1 90 ? -16.188 23.547 -1.32 1 93.94 90 ARG A N 1
ATOM 683 C CA . ARG A 1 90 ? -15.609 23.469 0.016 1 93.94 90 ARG A CA 1
ATOM 684 C C . ARG A 1 90 ? -14.188 22.938 -0.038 1 93.94 90 ARG A C 1
ATOM 686 O O . ARG A 1 90 ? -13.844 22.141 -0.922 1 93.94 90 ARG A O 1
ATOM 693 N N . ILE A 1 91 ? -13.43 23.5 0.871 1 96.25 91 ILE A N 1
ATOM 694 C CA . ILE A 1 91 ? -12.055 23.031 1.001 1 96.25 91 ILE A CA 1
ATOM 695 C C . ILE A 1 91 ? -11.891 22.281 2.318 1 96.25 91 ILE A C 1
ATOM 697 O O . ILE A 1 91 ? -12.5 22.641 3.328 1 96.25 91 ILE A O 1
ATOM 701 N N . LEU A 1 92 ? -11.164 21.266 2.268 1 97.88 92 LEU A N 1
ATOM 702 C CA . LEU A 1 92 ? -10.852 20.469 3.449 1 97.88 92 LEU A CA 1
ATOM 703 C C . LEU A 1 92 ? -9.57 20.953 4.117 1 97.88 92 LEU A C 1
ATOM 705 O O . LEU A 1 92 ? -8.562 21.188 3.441 1 97.88 92 LEU A O 1
ATOM 709 N N . HIS A 1 93 ? -9.656 21.141 5.402 1 98 93 HIS A N 1
ATOM 710 C CA . HIS A 1 93 ? -8.539 21.672 6.184 1 98 93 HIS A CA 1
ATOM 711 C C . HIS A 1 93 ? -8.195 20.734 7.344 1 98 93 HIS A C 1
ATOM 713 O O . HIS A 1 93 ? -9.086 20.281 8.07 1 98 93 HIS A O 1
ATOM 719 N N . LEU A 1 94 ? -6.922 20.5 7.449 1 98.19 94 LEU A N 1
ATOM 720 C CA . LEU A 1 94 ? -6.441 19.734 8.594 1 98.19 94 LEU A CA 1
ATOM 721 C C . LEU A 1 94 ? -6.434 20.578 9.859 1 98.19 94 LEU A C 1
ATOM 723 O O . LEU A 1 94 ? -5.789 21.641 9.898 1 98.19 94 LEU A O 1
ATOM 727 N N . THR A 1 95 ? -7.125 20.125 10.906 1 98.5 95 THR A N 1
ATOM 728 C CA . THR A 1 95 ? -7.191 20.875 12.148 1 98.5 95 THR A CA 1
ATOM 729 C C . THR A 1 95 ? -6.008 20.531 13.055 1 98.5 95 THR A C 1
ATOM 731 O O . THR A 1 95 ? -5.223 19.641 12.742 1 98.5 95 THR A O 1
ATOM 734 N N . GLY A 1 96 ? -5.887 21.297 14.172 1 98.19 96 GLY A N 1
ATOM 735 C CA . GLY A 1 96 ? -4.898 20.953 15.188 1 98.19 96 GLY A CA 1
ATOM 736 C C . GLY A 1 96 ? -5.078 19.562 15.734 1 98.19 96 GLY A C 1
ATOM 737 O O . GLY A 1 96 ? -4.098 18.844 15.953 1 98.19 96 GLY A O 1
ATOM 738 N N . ALA A 1 97 ? -6.312 19.188 15.93 1 98.44 97 ALA A N 1
ATOM 739 C CA . ALA A 1 97 ? -6.617 17.844 16.391 1 98.44 97 ALA A CA 1
ATOM 740 C C . ALA A 1 97 ? -6.191 16.797 15.375 1 98.44 97 ALA A C 1
ATOM 742 O O . ALA A 1 97 ? -5.742 15.711 15.734 1 98.44 97 ALA A O 1
ATOM 743 N N . GLY A 1 98 ? -6.359 17.125 14.094 1 98.12 98 GLY A N 1
ATOM 744 C CA . GLY A 1 98 ? -5.887 16.266 13.031 1 98.12 98 GLY A CA 1
ATOM 745 C C . GLY A 1 98 ? -4.379 16.078 13.031 1 98.12 98 GLY A C 1
ATOM 746 O O . GLY A 1 98 ? -3.877 14.977 12.828 1 98.12 98 GLY A O 1
ATOM 747 N N . GLU A 1 99 ? -3.67 17.156 13.281 1 97.12 99 GLU A N 1
ATOM 748 C CA . GLU A 1 99 ? -2.215 17.109 13.39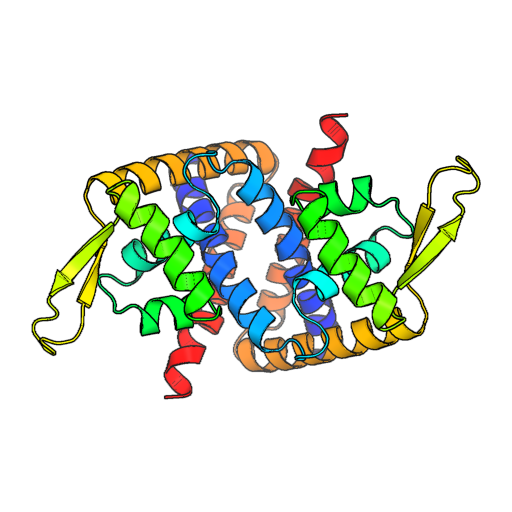1 1 97.12 99 GLU A CA 1
ATOM 749 C C . GLU A 1 99 ? -1.778 16.25 14.578 1 97.12 99 GLU A C 1
ATOM 751 O O . GLU A 1 99 ? -0.798 15.516 14.492 1 97.12 99 GLU A O 1
ATOM 756 N N . ASP A 1 100 ? -2.521 16.422 15.656 1 97.69 100 ASP A N 1
ATOM 757 C CA . ASP A 1 100 ? -2.232 15.617 16.844 1 97.69 100 ASP A CA 1
ATOM 758 C C . ASP A 1 100 ? -2.391 14.125 16.547 1 97.69 100 ASP A C 1
ATOM 760 O O . ASP A 1 100 ? -1.568 13.312 16.969 1 97.69 100 ASP A O 1
ATOM 764 N N . MET A 1 101 ? -3.449 13.812 15.805 1 96.69 101 MET A N 1
ATOM 765 C CA . MET A 1 101 ? -3.672 12.414 15.453 1 96.69 101 MET A CA 1
ATOM 766 C C . MET A 1 101 ? -2.562 11.898 14.539 1 96.69 101 MET A C 1
ATOM 768 O O . MET A 1 101 ? -2.08 10.773 14.719 1 96.69 101 MET A O 1
ATOM 772 N N . LEU A 1 102 ? -2.086 12.711 13.648 1 92.88 102 LEU A N 1
ATOM 773 C CA . LEU A 1 102 ? -0.979 12.328 12.773 1 92.88 102 LEU A CA 1
ATOM 774 C C . LEU A 1 102 ? 0.283 12.055 13.586 1 92.88 102 LEU A C 1
ATOM 776 O O . LEU A 1 102 ? 1.044 11.141 13.273 1 92.88 102 LEU A O 1
ATOM 780 N N . ALA A 1 103 ? 0.471 12.867 14.586 1 93.25 103 ALA A N 1
ATOM 781 C CA . ALA A 1 103 ? 1.629 12.664 15.445 1 93.25 103 ALA A CA 1
ATOM 782 C C . ALA A 1 103 ? 1.547 11.32 16.172 1 93.25 103 ALA A C 1
ATOM 784 O O . ALA A 1 103 ? 2.559 10.633 16.328 1 93.25 103 ALA A O 1
ATOM 785 N N . VAL A 1 104 ? 0.321 11.008 16.594 1 94.38 104 VAL A N 1
ATOM 786 C CA . VAL A 1 104 ? 0.09 9.719 17.234 1 94.38 104 VAL A CA 1
ATOM 787 C C . VAL A 1 104 ? 0.392 8.586 16.25 1 94.38 104 VAL A C 1
ATOM 789 O O . VAL A 1 104 ? 1.089 7.629 16.594 1 94.38 104 VAL A O 1
ATOM 792 N N . LEU A 1 105 ? -0.095 8.688 15.039 1 91.31 105 LEU A N 1
ATOM 793 C CA . LEU A 1 105 ? 0.133 7.684 14.008 1 91.31 105 LEU A CA 1
ATOM 794 C C . LEU A 1 105 ? 1.621 7.539 13.711 1 91.31 105 LEU A C 1
ATOM 796 O O . LEU A 1 105 ? 2.129 6.422 13.586 1 91.31 105 LEU A O 1
ATOM 800 N N . ASP A 1 106 ? 2.281 8.633 13.57 1 88.06 106 ASP A N 1
ATOM 801 C CA . ASP A 1 106 ? 3.711 8.648 13.273 1 88.06 106 ASP A CA 1
ATOM 802 C C . ASP A 1 106 ? 4.504 7.93 14.367 1 88.06 106 ASP A C 1
ATOM 804 O O . ASP A 1 106 ? 5.43 7.172 14.07 1 88.06 106 ASP A O 1
ATOM 808 N N . ARG A 1 107 ? 4.168 8.18 15.586 1 91 107 ARG A N 1
ATOM 809 C CA . ARG A 1 107 ? 4.852 7.551 16.703 1 91 107 ARG A CA 1
ATOM 810 C C . ARG A 1 107 ? 4.645 6.039 16.688 1 91 107 ARG A C 1
ATOM 812 O O . ARG A 1 107 ? 5.59 5.273 16.906 1 91 107 ARG A O 1
ATOM 819 N N . ARG A 1 108 ? 3.443 5.625 16.5 1 90.56 108 ARG A N 1
ATOM 820 C CA . ARG A 1 108 ? 3.139 4.199 16.453 1 90.56 108 ARG A CA 1
ATOM 821 C C . ARG A 1 108 ? 3.896 3.508 15.328 1 90.56 108 ARG A C 1
ATOM 823 O O . ARG A 1 108 ? 4.453 2.424 15.523 1 90.56 108 ARG A O 1
ATOM 830 N N . LEU A 1 109 ? 3.906 4.172 14.188 1 87.19 109 LEU A N 1
ATOM 831 C CA . LEU A 1 109 ? 4.605 3.615 13.031 1 87.19 109 LEU A CA 1
ATOM 832 C C . LEU A 1 109 ? 6.109 3.541 13.297 1 87.19 109 LEU A C 1
ATOM 834 O O . LEU A 1 109 ? 6.742 2.525 13.008 1 87.19 109 LEU A O 1
ATOM 838 N N . THR A 1 110 ? 6.637 4.605 13.859 1 88.12 110 THR A N 1
ATOM 839 C CA . THR A 1 110 ? 8.062 4.664 14.172 1 88.12 110 THR A CA 1
ATOM 840 C C . THR A 1 110 ? 8.453 3.559 15.141 1 88.12 110 THR A C 1
ATOM 842 O O . THR A 1 110 ? 9.469 2.885 14.953 1 88.12 110 THR A O 1
ATOM 845 N N . ASP A 1 111 ? 7.668 3.35 16.156 1 89.19 111 ASP A N 1
ATOM 846 C CA . ASP A 1 111 ? 7.922 2.311 17.156 1 89.19 111 ASP A CA 1
ATOM 847 C C . ASP A 1 111 ? 7.914 0.925 16.516 1 89.19 111 ASP A C 1
ATOM 849 O O . ASP A 1 111 ? 8.797 0.108 16.781 1 89.19 111 ASP A O 1
ATOM 853 N N . MET A 1 112 ? 6.973 0.722 15.703 1 87.5 112 MET A N 1
ATOM 854 C CA . MET A 1 112 ? 6.848 -0.57 15.031 1 87.5 112 MET A CA 1
ATOM 855 C C . MET A 1 112 ? 8.039 -0.825 14.109 1 87.5 112 MET A C 1
ATOM 857 O O . MET A 1 112 ? 8.609 -1.915 14.117 1 87.5 112 MET A O 1
ATOM 861 N N . LEU A 1 113 ? 8.398 0.203 13.289 1 87.12 113 LEU A N 1
ATOM 862 C CA . LEU A 1 113 ? 9.516 0.052 12.359 1 87.12 113 LEU A CA 1
ATOM 863 C C . LEU A 1 113 ? 10.828 -0.15 13.109 1 87.12 113 LEU A C 1
ATOM 865 O O . LEU A 1 113 ? 11.68 -0.927 12.68 1 87.12 113 LEU A O 1
ATOM 869 N N . THR A 1 114 ? 10.938 0.564 14.242 1 87.75 114 THR A N 1
ATOM 870 C CA . THR A 1 114 ? 12.133 0.426 15.07 1 87.75 114 THR A CA 1
ATOM 871 C C . THR A 1 114 ? 12.305 -1.017 15.539 1 87.75 114 THR A C 1
ATOM 873 O O . THR A 1 114 ? 13.398 -1.574 15.461 1 87.75 114 THR A O 1
ATOM 876 N N . ARG A 1 115 ? 11.211 -1.628 15.922 1 88.5 115 ARG A N 1
ATOM 877 C CA . ARG A 1 115 ? 11.242 -3.008 16.391 1 88.5 115 ARG A CA 1
ATOM 878 C C . ARG A 1 115 ? 11.445 -3.979 15.234 1 88.5 115 ARG A C 1
ATOM 880 O O . ARG A 1 115 ? 12.258 -4.902 15.328 1 88.5 115 ARG A O 1
ATOM 887 N N . THR A 1 116 ? 10.734 -3.752 14.164 1 85.5 116 THR A N 1
ATOM 888 C CA . THR A 1 116 ? 10.734 -4.656 13.016 1 85.5 116 THR A CA 1
ATOM 889 C C . THR A 1 116 ? 12.094 -4.648 12.328 1 85.5 116 THR A C 1
ATOM 891 O O . THR A 1 116 ? 12.539 -5.676 11.805 1 85.5 116 THR A O 1
ATOM 894 N N . LEU A 1 117 ? 12.773 -3.508 12.328 1 89.12 117 LEU A N 1
ATOM 895 C CA . LEU A 1 117 ? 14.023 -3.367 11.586 1 89.12 117 LEU A CA 1
ATOM 896 C C . LEU A 1 117 ? 15.219 -3.281 12.531 1 89.12 117 LEU A C 1
ATOM 898 O O . LEU A 1 117 ? 16.234 -2.664 12.203 1 89.12 117 LEU A O 1
ATOM 902 N N . ALA A 1 118 ? 15.078 -3.854 13.672 1 88.56 118 ALA A N 1
ATOM 903 C CA . ALA A 1 118 ? 16.094 -3.775 14.719 1 88.56 118 ALA A CA 1
ATOM 904 C C . ALA A 1 118 ? 17.422 -4.344 14.227 1 88.56 118 ALA A C 1
ATOM 906 O O . ALA A 1 118 ? 18.484 -3.896 14.664 1 88.56 118 ALA A O 1
ATOM 907 N N . GLU A 1 119 ? 17.406 -5.25 13.258 1 91 119 GLU A N 1
ATOM 908 C CA . GLU A 1 119 ? 18.625 -5.93 12.812 1 91 119 GLU A CA 1
ATOM 909 C C . GLU A 1 119 ? 19.188 -5.266 11.562 1 91 119 GLU A C 1
ATOM 911 O O . GLU A 1 119 ? 20.234 -5.676 11.062 1 91 119 GLU A O 1
ATOM 916 N N . TRP A 1 120 ? 18.484 -4.328 11.086 1 91.12 120 TRP A N 1
ATOM 917 C CA . TRP A 1 120 ? 18.984 -3.596 9.93 1 91.12 120 TRP A CA 1
ATOM 918 C C . TRP A 1 120 ? 20.094 -2.633 10.336 1 91.12 120 TRP A C 1
ATOM 920 O O . TRP A 1 120 ? 20.047 -2.025 11.406 1 91.12 120 TRP A O 1
ATOM 930 N N . SER A 1 121 ? 21.094 -2.453 9.523 1 92.62 121 SER A N 1
ATOM 931 C CA . SER A 1 121 ? 22.094 -1.422 9.758 1 92.62 121 SER A CA 1
ATOM 932 C C . SER A 1 121 ? 21.531 -0.028 9.523 1 92.62 121 SER A C 1
ATOM 934 O O . SER A 1 121 ? 20.578 0.136 8.75 1 92.62 121 SER A O 1
ATOM 936 N N . ASP A 1 122 ? 22.141 0.943 10.188 1 88.75 122 ASP A N 1
ATOM 937 C CA . ASP A 1 122 ? 21.75 2.328 9.961 1 88.75 122 ASP A CA 1
ATOM 938 C C . ASP A 1 122 ? 21.906 2.715 8.492 1 88.75 122 ASP A C 1
ATOM 940 O O . ASP A 1 122 ? 21.094 3.455 7.949 1 88.75 122 ASP A O 1
ATOM 944 N N . GLU A 1 123 ? 22.859 2.121 7.91 1 91.5 123 GLU A N 1
ATOM 945 C CA . GLU A 1 123 ? 23.125 2.424 6.508 1 91.5 123 GLU A CA 1
ATOM 946 C C . GLU A 1 123 ? 22.031 1.874 5.605 1 91.5 123 GLU A C 1
ATOM 948 O O . GLU A 1 123 ? 21.578 2.557 4.688 1 91.5 123 GLU A O 1
ATOM 953 N N . ASP A 1 124 ? 21.594 0.693 5.898 1 91 124 ASP A N 1
ATOM 954 C CA . ASP A 1 124 ? 20.547 0.085 5.09 1 91 124 ASP A CA 1
ATOM 955 C C . ASP A 1 124 ? 19.234 0.843 5.242 1 91 124 ASP A C 1
ATOM 957 O O . ASP A 1 124 ? 18.5 1.032 4.266 1 91 124 ASP A O 1
ATOM 961 N N . VAL A 1 125 ? 18.969 1.279 6.422 1 89.25 125 VAL A N 1
ATOM 962 C CA . VAL A 1 125 ? 17.75 2.031 6.688 1 89.25 125 VAL A CA 1
ATOM 963 C C . VAL A 1 125 ? 17.781 3.357 5.93 1 89.25 125 VAL A C 1
ATOM 965 O O . VAL A 1 125 ? 16.781 3.752 5.309 1 89.25 125 VAL A O 1
ATOM 968 N N . GLU A 1 126 ? 18.875 3.986 5.953 1 90.19 126 GLU A N 1
ATOM 969 C CA . GLU A 1 126 ? 19.016 5.258 5.254 1 90.19 126 GLU A CA 1
ATOM 970 C C . GLU A 1 126 ? 18.891 5.078 3.744 1 90.19 126 GLU A C 1
ATOM 972 O O . GLU A 1 126 ? 18.25 5.887 3.068 1 90.19 126 GLU A O 1
ATOM 977 N N . LEU A 1 127 ? 19.5 4.027 3.287 1 90.62 127 LEU A N 1
ATOM 978 C CA . LEU A 1 127 ? 19.438 3.744 1.857 1 90.62 127 LEU A CA 1
ATOM 979 C C . LEU A 1 127 ? 18 3.455 1.431 1 90.62 127 LEU A C 1
ATOM 981 O O . LEU A 1 127 ? 17.531 3.977 0.415 1 90.62 127 LEU A O 1
ATOM 985 N N . LEU A 1 128 ? 17.328 2.617 2.182 1 89.88 128 LEU A N 1
ATOM 986 C CA . LEU A 1 128 ? 15.93 2.324 1.888 1 89.88 128 LEU A CA 1
ATOM 987 C C . LEU A 1 128 ? 15.094 3.602 1.888 1 89.88 128 LEU A C 1
ATOM 989 O O . LEU A 1 128 ? 14.297 3.824 0.977 1 89.88 128 LEU A O 1
ATOM 993 N N . THR A 1 129 ? 15.328 4.438 2.887 1 88.56 129 THR A N 1
ATOM 994 C CA . THR A 1 129 ? 14.594 5.691 3.02 1 88.56 129 THR A CA 1
ATOM 995 C C . THR A 1 129 ? 14.805 6.57 1.789 1 88.56 129 THR A C 1
ATOM 997 O O . THR A 1 129 ? 13.844 7.105 1.233 1 88.56 129 THR A O 1
ATOM 1000 N N . THR A 1 130 ? 16.031 6.625 1.355 1 89.56 130 THR A N 1
ATOM 1001 C CA . THR A 1 130 ? 16.375 7.449 0.205 1 89.56 130 THR A CA 1
ATOM 1002 C C . THR A 1 130 ? 15.727 6.91 -1.066 1 89.56 130 THR A C 1
ATOM 1004 O O . THR A 1 130 ? 15.148 7.668 -1.844 1 89.56 130 THR A O 1
ATOM 1007 N N . LEU A 1 131 ? 15.82 5.641 -1.265 1 88.75 131 LEU A N 1
ATOM 1008 C CA . LEU A 1 131 ? 15.289 5.023 -2.479 1 88.75 131 LEU A CA 1
ATOM 1009 C C . LEU A 1 131 ? 13.766 5.078 -2.498 1 88.75 131 LEU A C 1
ATOM 1011 O O . LEU A 1 131 ? 13.164 5.25 -3.559 1 88.75 131 LEU A O 1
ATOM 1015 N N . LEU A 1 132 ? 13.102 4.91 -1.347 1 86.88 132 LEU A N 1
ATOM 1016 C CA . LEU A 1 132 ? 11.648 5.016 -1.267 1 86.88 132 LEU A CA 1
ATOM 1017 C C . LEU A 1 132 ? 11.188 6.438 -1.574 1 86.88 132 LEU A C 1
ATOM 1019 O O . LEU A 1 132 ? 10.156 6.633 -2.221 1 86.88 132 LEU A O 1
ATOM 1023 N N . ALA A 1 133 ? 11.906 7.402 -1.068 1 85.31 133 ALA A N 1
ATOM 1024 C CA . ALA A 1 133 ? 11.594 8.797 -1.381 1 85.31 133 ALA A CA 1
ATOM 1025 C C . ALA A 1 133 ? 11.68 9.055 -2.883 1 85.31 133 ALA A C 1
ATOM 1027 O O . ALA A 1 133 ? 10.797 9.703 -3.457 1 85.31 133 ALA A O 1
ATOM 1028 N N . ARG A 1 134 ? 12.727 8.531 -3.463 1 86.69 134 ARG A N 1
ATOM 1029 C CA . ARG A 1 134 ? 12.891 8.68 -4.906 1 86.69 134 ARG A CA 1
ATOM 1030 C C . ARG A 1 134 ? 11.766 7.98 -5.664 1 86.69 134 ARG A C 1
ATOM 1032 O O . ARG A 1 134 ? 11.266 8.5 -6.66 1 86.69 134 ARG A O 1
ATOM 1039 N N . LEU A 1 135 ? 11.391 6.77 -5.25 1 86.31 135 LEU A N 1
ATOM 1040 C CA . LEU A 1 135 ? 10.297 6.016 -5.848 1 86.31 135 LEU A CA 1
A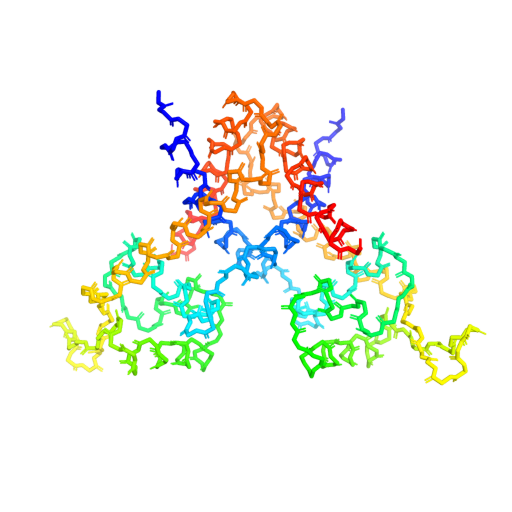TOM 1041 C C . LEU A 1 135 ? 8.992 6.805 -5.777 1 86.31 135 LEU A C 1
ATOM 1043 O O . LEU A 1 135 ? 8.25 6.879 -6.762 1 86.31 135 LEU A O 1
ATOM 1047 N N . ARG A 1 136 ? 8.734 7.398 -4.617 1 80.94 136 ARG A N 1
ATOM 1048 C CA . ARG A 1 136 ? 7.547 8.227 -4.438 1 80.94 136 ARG A CA 1
ATOM 1049 C C . ARG A 1 136 ? 7.531 9.391 -5.422 1 80.94 136 ARG A C 1
ATOM 1051 O O . ARG A 1 136 ? 6.5 9.68 -6.027 1 80.94 136 ARG A O 1
ATOM 1058 N N . ASP A 1 137 ? 8.664 9.992 -5.539 1 81.88 137 ASP A N 1
ATOM 1059 C CA . ASP A 1 137 ? 8.773 11.133 -6.441 1 81.88 137 ASP A CA 1
ATOM 1060 C C . ASP A 1 137 ? 8.5 10.719 -7.887 1 81.88 137 ASP A C 1
ATOM 1062 O O . ASP A 1 137 ? 7.961 11.5 -8.672 1 81.88 137 ASP A O 1
ATOM 1066 N N . SER A 1 138 ? 8.906 9.523 -8.203 1 81.88 138 SER A N 1
ATOM 1067 C CA . SER A 1 138 ? 8.688 9.016 -9.555 1 81.88 138 SER A CA 1
ATOM 1068 C C . SER A 1 138 ? 7.207 8.781 -9.828 1 81.88 138 SER A C 1
ATOM 1070 O O . SER A 1 138 ? 6.781 8.758 -10.984 1 81.88 138 SER A O 1
ATOM 1072 N N . PHE A 1 139 ? 6.332 8.469 -8.75 1 75 139 PHE A N 1
ATOM 1073 C CA . PHE A 1 139 ? 4.902 8.242 -8.906 1 75 139 PHE A CA 1
ATOM 1074 C C . PHE A 1 139 ? 4.125 9.539 -8.695 1 75 139 PHE A C 1
ATOM 1076 O O . PHE A 1 139 ? 2.984 9.664 -9.148 1 75 139 PHE A O 1
ATOM 1083 N N . GLY A 1 140 ? 4.414 10.281 -7.609 1 61.22 140 GLY A N 1
ATOM 1084 C CA . GLY A 1 140 ? 3.777 11.57 -7.355 1 61.22 140 GLY A CA 1
ATOM 1085 C C . GLY A 1 140 ? 3.752 12.469 -8.57 1 61.22 140 GLY A C 1
ATOM 1086 O O . GLY A 1 140 ? 2.787 13.211 -8.781 1 61.22 140 GLY A O 1
ATOM 1087 N N . ASP A 1 141 ? 4.961 12.578 -9.273 1 50.12 141 ASP A N 1
ATOM 1088 C CA . ASP A 1 141 ? 5.031 13.43 -10.453 1 50.12 141 ASP A CA 1
ATOM 1089 C C . ASP A 1 141 ? 4.164 12.875 -11.586 1 50.12 141 ASP A C 1
ATOM 1091 O O . ASP A 1 141 ? 3.898 13.57 -12.57 1 50.12 141 ASP A O 1
ATOM 1095 N N . CYS A 1 142 ? 3.953 11.773 -11.672 1 43.09 142 CYS A N 1
ATOM 1096 C CA . CYS A 1 142 ? 3.182 11.328 -12.82 1 43.09 142 CYS A CA 1
ATOM 1097 C C . CYS A 1 142 ? 1.808 11.992 -12.844 1 43.09 142 CYS A C 1
ATOM 1099 O O . CYS A 1 142 ? 1.069 11.859 -13.828 1 43.09 142 CYS A O 1
ATOM 1101 N N . ARG A 1 143 ? 1.164 12.211 -11.805 1 40.75 143 ARG A N 1
ATOM 1102 C CA . ARG A 1 143 ? -0.113 12.891 -12.008 1 40.75 143 ARG A CA 1
ATOM 1103 C C . ARG A 1 143 ? 0.088 14.242 -12.68 1 40.75 143 ARG A C 1
ATOM 1105 O O . ARG A 1 143 ? -0.86 14.828 -13.203 1 40.75 143 ARG A O 1
ATOM 1112 N N . ALA A 1 144 ? 1.199 14.992 -12.453 1 37.28 144 ALA A N 1
ATOM 1113 C CA . ALA A 1 144 ? 1.178 16.281 -13.133 1 37.28 144 ALA A CA 1
ATOM 1114 C C . ALA A 1 144 ? 1.202 16.109 -14.648 1 37.28 144 ALA A C 1
ATOM 1116 O O . ALA A 1 144 ? 0.75 16.984 -15.391 1 37.28 144 ALA A O 1
ATOM 1117 N N . HIS A 1 145 ? 1.833 15.164 -15.086 1 34.75 145 HIS A N 1
ATOM 1118 C CA . HIS A 1 145 ? 2 15.273 -16.531 1 34.75 145 HIS A CA 1
ATOM 1119 C C . HIS A 1 145 ? 0.724 14.875 -17.266 1 34.75 145 HIS A C 1
ATOM 1121 O O . HIS A 1 145 ? 0.657 14.961 -18.5 1 34.75 145 HIS A O 1
ATOM 1127 N N . HIS A 1 146 ? -0.073 14.117 -16.734 1 31.12 146 HIS A N 1
ATOM 1128 C CA . HIS A 1 146 ? -1.225 14.023 -17.625 1 31.12 146 HIS A CA 1
ATOM 1129 C C . HIS A 1 146 ? -2.135 15.234 -17.484 1 31.12 146 HIS A C 1
ATOM 1131 O O . HIS A 1 146 ? -3.271 15.227 -17.953 1 31.12 146 HIS A O 1
ATOM 1137 N N . ALA A 1 147 ? -1.772 16.234 -16.766 1 26.05 147 ALA A N 1
ATOM 1138 C CA . ALA A 1 147 ? -2.52 17.438 -17.078 1 26.05 147 ALA A CA 1
ATOM 1139 C C . ALA A 1 147 ? -2.072 18.047 -18.406 1 26.05 147 ALA A C 1
ATOM 1141 O O . ALA A 1 147 ? -0.875 18.094 -18.703 1 26.05 147 ALA A O 1
ATOM 1142 N N . MET B 1 1 ? 22.734 11.602 12.578 1 45.19 1 MET B N 1
ATOM 1143 C CA . MET B 1 1 ? 21.281 11.57 12.672 1 45.19 1 MET B CA 1
ATOM 1144 C C . MET B 1 1 ? 20.812 10.461 13.602 1 45.19 1 MET B C 1
ATOM 1146 O O . MET B 1 1 ? 21.203 9.305 13.438 1 45.19 1 MET B O 1
ATOM 1150 N N . ASP B 1 2 ? 20.266 10.781 14.703 1 59.78 2 ASP B N 1
ATOM 1151 C CA . ASP B 1 2 ? 19.938 9.844 15.766 1 59.78 2 ASP B CA 1
ATOM 1152 C C . ASP B 1 2 ? 18.906 8.82 15.305 1 59.78 2 ASP B C 1
ATOM 1154 O O . ASP B 1 2 ? 18.203 9.047 14.32 1 59.78 2 ASP B O 1
ATOM 1158 N N . ARG B 1 3 ? 19.109 7.715 15.758 1 57.09 3 ARG B N 1
ATOM 1159 C CA . ARG B 1 3 ? 18.297 6.555 15.398 1 57.09 3 ARG B CA 1
ATOM 1160 C C . ARG B 1 3 ? 16.812 6.918 15.344 1 57.09 3 ARG B C 1
ATOM 1162 O O . ARG B 1 3 ? 16.094 6.449 14.469 1 57.09 3 ARG B O 1
ATOM 1169 N N . GLY B 1 4 ? 16.375 7.73 16.281 1 57.38 4 GLY B N 1
ATOM 1170 C CA . GLY B 1 4 ? 14.984 8.148 16.344 1 57.38 4 GLY B CA 1
ATOM 1171 C C . GLY B 1 4 ? 14.547 8.922 15.117 1 57.38 4 GLY B C 1
ATOM 1172 O O . GLY B 1 4 ? 13.461 8.664 14.578 1 57.38 4 GLY B O 1
ATOM 1173 N N . ASN B 1 5 ? 15.406 9.805 14.641 1 66.44 5 ASN B N 1
ATOM 1174 C CA . ASN B 1 5 ? 15.102 10.641 13.477 1 66.44 5 ASN B CA 1
ATOM 1175 C C . ASN B 1 5 ? 15.078 9.812 12.195 1 66.44 5 ASN B C 1
ATOM 1177 O O . ASN B 1 5 ? 14.234 10.031 11.328 1 66.44 5 ASN B O 1
ATOM 1181 N N . ARG B 1 6 ? 15.906 8.789 12.305 1 71.38 6 ARG B N 1
ATOM 1182 C CA . ARG B 1 6 ? 16.016 7.949 11.117 1 71.38 6 ARG B CA 1
ATOM 1183 C C . ARG B 1 6 ? 14.727 7.168 10.883 1 71.38 6 ARG B C 1
ATOM 1185 O O . ARG B 1 6 ? 14.234 7.105 9.758 1 71.38 6 ARG B O 1
ATOM 1192 N N . TYR B 1 7 ? 14.18 6.691 11.906 1 75.38 7 TYR B N 1
ATOM 1193 C CA . TYR B 1 7 ? 12.977 5.871 11.773 1 75.38 7 TYR B CA 1
ATOM 1194 C C . TYR B 1 7 ? 11.75 6.742 11.539 1 75.38 7 TYR B C 1
ATOM 1196 O O . TYR B 1 7 ? 10.781 6.312 10.898 1 75.38 7 TYR B O 1
ATOM 1204 N N . GLU B 1 8 ? 11.922 7.965 12 1 75.94 8 GLU B N 1
ATOM 1205 C CA . GLU B 1 8 ? 10.844 8.898 11.695 1 75.94 8 GLU B CA 1
ATOM 1206 C C . GLU B 1 8 ? 10.789 9.211 10.203 1 75.94 8 GLU B C 1
ATOM 1208 O O . GLU B 1 8 ? 9.711 9.273 9.609 1 75.94 8 GLU B O 1
ATOM 1213 N N . ASP B 1 9 ? 11.938 9.383 9.68 1 77.38 9 ASP B N 1
ATOM 1214 C CA . ASP B 1 9 ? 12.016 9.641 8.242 1 77.38 9 ASP B CA 1
ATOM 1215 C C . ASP B 1 9 ? 11.562 8.43 7.441 1 77.38 9 ASP B C 1
ATOM 1217 O O . ASP B 1 9 ? 10.852 8.57 6.441 1 77.38 9 ASP B O 1
ATOM 1221 N N . LEU B 1 10 ? 11.906 7.27 7.938 1 79.56 10 LEU B N 1
ATOM 1222 C CA . LEU B 1 10 ? 11.492 6.039 7.273 1 79.56 10 LEU B CA 1
ATOM 1223 C C . LEU B 1 10 ? 9.984 5.855 7.363 1 79.56 10 LEU B C 1
ATOM 1225 O O . LEU B 1 10 ? 9.344 5.484 6.375 1 79.56 10 LEU B O 1
ATOM 1229 N N . ALA B 1 11 ? 9.516 6.207 8.516 1 76 11 ALA B N 1
ATOM 1230 C CA . ALA B 1 11 ? 8.07 6.105 8.703 1 76 11 ALA B CA 1
ATOM 1231 C C . ALA B 1 11 ? 7.328 6.996 7.715 1 76 11 ALA B C 1
ATOM 1233 O O . ALA B 1 11 ? 6.32 6.59 7.141 1 76 11 ALA B O 1
ATOM 1234 N N . ARG B 1 12 ? 7.875 8.141 7.461 1 74.31 12 ARG B N 1
ATOM 1235 C CA . ARG B 1 12 ? 7.273 9.078 6.516 1 74.31 12 ARG B CA 1
ATOM 1236 C C . ARG B 1 12 ? 7.324 8.531 5.094 1 74.31 12 ARG B C 1
ATOM 1238 O O . ARG B 1 12 ? 6.359 8.672 4.336 1 74.31 12 ARG B O 1
ATOM 1245 N N . GLN B 1 13 ? 8.414 7.891 4.836 1 74.19 13 GLN B N 1
ATOM 1246 C CA . GLN B 1 13 ? 8.57 7.367 3.484 1 74.19 13 GLN B CA 1
ATOM 1247 C C . GLN B 1 13 ? 7.719 6.113 3.281 1 74.19 13 GLN B C 1
ATOM 1249 O O . GLN B 1 13 ? 7.164 5.902 2.201 1 74.19 13 GLN B O 1
ATOM 1254 N N . VAL B 1 14 ? 7.625 5.312 4.254 1 72.75 14 VAL B N 1
ATOM 1255 C CA . VAL B 1 14 ? 6.816 4.102 4.172 1 72.75 14 VAL B CA 1
ATOM 1256 C C . VAL B 1 14 ? 5.344 4.469 4.02 1 72.75 14 VAL B C 1
ATOM 1258 O O . VAL B 1 14 ? 4.605 3.816 3.275 1 72.75 14 VAL B O 1
ATOM 1261 N N . SER B 1 15 ? 4.934 5.598 4.699 1 67.62 15 SER B N 1
ATOM 1262 C CA . SER B 1 15 ? 3.574 6.102 4.52 1 67.62 15 SER B CA 1
ATOM 1263 C C . SER B 1 15 ? 3.336 6.551 3.082 1 67.62 15 SER B C 1
ATOM 1265 O O . SER B 1 15 ? 2.244 6.363 2.541 1 67.62 15 SER B O 1
ATOM 1267 N N . ALA B 1 16 ? 4.434 6.984 2.498 1 69.12 16 ALA B N 1
ATOM 1268 C CA . ALA B 1 16 ? 4.352 7.434 1.112 1 69.12 16 ALA B CA 1
ATOM 1269 C C . ALA B 1 16 ? 4.27 6.25 0.155 1 69.12 16 ALA B C 1
ATOM 1271 O O . ALA B 1 16 ? 3.869 6.402 -1.002 1 69.12 16 ALA B O 1
ATOM 1272 N N . ILE B 1 17 ? 4.582 5.062 0.68 1 75.06 17 ILE B N 1
ATOM 1273 C CA . ILE B 1 17 ? 4.391 3.822 -0.065 1 75.06 17 ILE B CA 1
ATOM 1274 C C . ILE B 1 17 ? 2.928 3.695 -0.483 1 75.06 17 ILE B C 1
ATOM 1276 O O . ILE B 1 17 ? 2.623 3.137 -1.539 1 75.06 17 ILE B O 1
ATOM 1280 N N . GLY B 1 18 ? 2.15 4.316 0.284 1 75.56 18 GLY B N 1
ATOM 1281 C CA . GLY B 1 18 ? 0.739 4.344 -0.065 1 75.56 18 GLY B CA 1
ATOM 1282 C C . GLY B 1 18 ? 0.472 4.98 -1.416 1 75.56 18 GLY B C 1
ATOM 1283 O O . GLY B 1 18 ? -0.372 4.504 -2.178 1 75.56 18 GLY B O 1
ATOM 1284 N N . ALA B 1 19 ? 1.264 6.023 -1.708 1 76.75 19 ALA B N 1
ATOM 1285 C CA . ALA B 1 19 ? 1.129 6.676 -3.008 1 76.75 19 ALA B CA 1
ATOM 1286 C C . ALA B 1 19 ? 1.55 5.742 -4.137 1 76.75 19 ALA B C 1
ATOM 1288 O O . ALA B 1 19 ? 0.895 5.684 -5.18 1 76.75 19 ALA B O 1
ATOM 1289 N N . VAL B 1 20 ? 2.615 5.023 -3.932 1 79.12 20 VAL B N 1
ATOM 1290 C CA . VAL B 1 20 ? 3.107 4.055 -4.91 1 79.12 20 VAL B CA 1
ATOM 1291 C C . VAL B 1 20 ? 2.057 2.971 -5.137 1 79.12 20 VAL B C 1
ATOM 1293 O O . VAL B 1 20 ? 1.725 2.652 -6.281 1 79.12 20 VAL B O 1
ATOM 1296 N N . LYS B 1 21 ? 1.567 2.521 -4.094 1 79.88 21 LYS B N 1
ATOM 1297 C CA . LYS B 1 21 ? 0.559 1.469 -4.16 1 79.88 21 LYS B CA 1
ATOM 1298 C C . LYS B 1 21 ? -0.683 1.944 -4.91 1 79.88 21 LYS B C 1
ATOM 1300 O O . LYS B 1 21 ? -1.245 1.208 -5.723 1 79.88 21 LYS B O 1
ATOM 1305 N N . ARG B 1 22 ? -1.086 3.146 -4.668 1 80.31 22 ARG B N 1
ATOM 1306 C CA . ARG B 1 22 ? -2.234 3.711 -5.367 1 80.31 22 ARG B CA 1
ATOM 1307 C C . ARG B 1 22 ? -1.941 3.881 -6.852 1 80.31 22 ARG B C 1
ATOM 1309 O O . ARG B 1 22 ? -2.818 3.67 -7.691 1 80.31 22 ARG B O 1
ATOM 1316 N N . GLY B 1 23 ? -0.747 4.297 -7.145 1 77.94 23 GLY B N 1
ATOM 1317 C CA . GLY B 1 23 ? -0.323 4.363 -8.531 1 77.94 23 GLY B CA 1
ATOM 1318 C C . GLY B 1 23 ? -0.368 3.021 -9.234 1 77.94 23 GLY B C 1
ATOM 1319 O O . GLY B 1 23 ? -0.793 2.936 -10.391 1 77.94 23 GLY B O 1
ATOM 1320 N N . LEU B 1 24 ? 0.058 2.02 -8.523 1 81.06 24 LEU B N 1
ATOM 1321 C CA . LEU B 1 24 ? 0.042 0.668 -9.07 1 81.06 24 LEU B CA 1
ATOM 1322 C C . LEU B 1 24 ? -1.389 0.185 -9.289 1 81.06 24 LEU B C 1
ATOM 1324 O O . LEU B 1 24 ? -1.672 -0.525 -10.25 1 81.06 24 LEU B O 1
ATOM 1328 N N . ALA B 1 25 ? -2.271 0.554 -8.43 1 80.88 25 ALA B N 1
ATOM 1329 C CA . ALA B 1 25 ? -3.672 0.145 -8.508 1 80.88 25 ALA B CA 1
ATOM 1330 C C . ALA B 1 25 ? -4.336 0.697 -9.766 1 80.88 25 ALA B C 1
ATOM 1332 O O . ALA B 1 25 ? -5.301 0.119 -10.273 1 80.88 25 ALA B O 1
ATOM 1333 N N . ARG B 1 26 ? -3.816 1.768 -10.312 1 80.94 26 ARG B N 1
ATOM 1334 C CA . ARG B 1 26 ? -4.402 2.418 -11.484 1 80.94 26 ARG B CA 1
ATOM 1335 C C . ARG B 1 26 ? -4.199 1.574 -12.742 1 80.94 26 ARG B C 1
ATOM 1337 O O . ARG B 1 26 ? -4.902 1.758 -13.734 1 80.94 26 ARG B O 1
ATOM 1344 N N . VAL B 1 27 ? -3.221 0.722 -12.648 1 85.06 27 VAL B N 1
ATOM 1345 C CA . VAL B 1 27 ? -2.916 -0.022 -13.867 1 85.06 27 VAL B CA 1
ATOM 1346 C C . VAL B 1 27 ? -3.666 -1.352 -13.867 1 85.06 27 VAL B C 1
ATOM 1348 O O . VAL B 1 27 ? -3.639 -2.092 -14.852 1 85.06 27 VAL B O 1
ATOM 1351 N N . LEU B 1 28 ? -4.301 -1.653 -12.727 1 88.62 28 LEU B N 1
ATOM 1352 C CA . LEU B 1 28 ? -5.051 -2.904 -12.641 1 88.62 28 LEU B CA 1
ATOM 1353 C C . LEU B 1 28 ? -6.246 -2.891 -13.586 1 88.62 28 LEU B C 1
ATOM 1355 O O . LEU B 1 28 ? -6.906 -1.861 -13.742 1 88.62 28 LEU B O 1
ATOM 1359 N N . PRO B 1 29 ? -6.457 -4.02 -14.234 1 91.38 29 PRO B N 1
ATOM 1360 C CA . PRO B 1 29 ? -7.641 -4.09 -15.086 1 91.38 29 PRO B CA 1
ATOM 1361 C C . PRO B 1 29 ? -8.945 -3.971 -14.297 1 91.38 29 PRO B C 1
ATOM 1363 O O . PRO B 1 29 ? -9.008 -4.375 -13.133 1 91.38 29 PRO B O 1
ATOM 1366 N N . THR B 1 30 ? -10.023 -3.521 -14.93 1 89.44 30 THR B N 1
ATOM 1367 C CA . THR B 1 30 ? -11.32 -3.301 -14.297 1 89.44 30 THR B CA 1
ATOM 1368 C C . THR B 1 30 ? -11.891 -4.609 -13.766 1 89.44 30 THR B C 1
ATOM 1370 O O . THR B 1 30 ? -12.562 -4.629 -12.734 1 89.44 30 THR B O 1
ATOM 1373 N N . GLU B 1 31 ? -11.562 -5.684 -14.453 1 94.12 31 GLU B N 1
ATOM 1374 C CA . GLU B 1 31 ? -12.141 -6.973 -14.086 1 94.12 31 GLU B CA 1
ATOM 1375 C C . GLU B 1 31 ? -11.422 -7.578 -12.883 1 94.12 31 GLU B C 1
ATOM 1377 O O . GLU B 1 31 ? -11.906 -8.547 -12.289 1 94.12 31 GLU B O 1
ATOM 1382 N N . CYS B 1 32 ? -10.273 -7.027 -12.586 1 94.81 32 CYS B N 1
ATOM 1383 C CA . CYS B 1 32 ? -9.508 -7.547 -11.453 1 94.81 32 CYS B CA 1
ATOM 1384 C C . CYS B 1 32 ? -9.133 -6.43 -10.492 1 94.81 32 CYS B C 1
ATOM 1386 O O . CYS B 1 32 ? -7.984 -5.984 -10.461 1 94.81 32 CYS B O 1
ATOM 1388 N N . PRO B 1 33 ? -10.094 -6.109 -9.617 1 91.44 33 PRO B N 1
ATOM 1389 C CA . PRO B 1 33 ? -9.781 -5.055 -8.648 1 91.44 33 PRO B CA 1
ATOM 1390 C C . PRO B 1 33 ? -8.695 -5.461 -7.66 1 91.44 33 PRO B C 1
ATOM 1392 O O . PRO B 1 33 ? -8.281 -6.625 -7.637 1 91.44 33 PRO B O 1
ATOM 1395 N N . SER B 1 34 ? -8.258 -4.508 -6.855 1 88.88 34 SER B N 1
ATOM 1396 C CA . SER B 1 34 ? -7.109 -4.691 -5.977 1 88.88 34 SER B CA 1
ATOM 1397 C C . SER B 1 34 ? -7.32 -5.871 -5.031 1 88.88 34 SER B C 1
ATOM 1399 O O . SER B 1 34 ? -6.41 -6.676 -4.82 1 88.88 34 SER B O 1
ATOM 1401 N N . GLY B 1 35 ? -8.602 -5.922 -4.492 1 90 35 GLY B N 1
ATOM 1402 C CA . GLY B 1 35 ? -8.891 -7.012 -3.572 1 90 35 GLY B CA 1
ATOM 1403 C C . GLY B 1 35 ? -8.727 -8.383 -4.203 1 90 35 GLY B C 1
ATOM 1404 O O . GLY B 1 35 ? -8.156 -9.289 -3.596 1 90 35 GLY B O 1
ATOM 1405 N N . SER B 1 36 ? -9.172 -8.477 -5.422 1 95.5 36 SER B N 1
ATOM 1406 C CA . SER B 1 36 ? -9.039 -9.727 -6.156 1 95.5 36 SER B CA 1
ATOM 1407 C C . SER B 1 36 ? -7.582 -10.008 -6.504 1 95.5 36 SER B C 1
ATOM 1409 O O . SER B 1 36 ? -7.113 -11.141 -6.375 1 95.5 36 SER B O 1
ATOM 1411 N N . ALA B 1 37 ? -6.941 -9.016 -6.914 1 92.44 37 ALA B N 1
ATOM 1412 C CA . ALA B 1 37 ? -5.527 -9.148 -7.262 1 92.44 37 ALA B CA 1
ATOM 1413 C C . ALA B 1 37 ? -4.715 -9.641 -6.066 1 92.44 37 ALA B C 1
ATOM 1415 O O . ALA B 1 37 ? -3.83 -10.484 -6.215 1 92.44 37 ALA B O 1
ATOM 1416 N N . ILE B 1 38 ? -5.016 -9.156 -4.938 1 90 38 ILE B N 1
ATOM 1417 C CA . ILE B 1 38 ? -4.316 -9.555 -3.721 1 90 38 ILE B CA 1
ATOM 1418 C C . ILE B 1 38 ? -4.594 -11.023 -3.416 1 90 38 ILE B C 1
ATOM 1420 O O . ILE B 1 38 ? -3.682 -11.773 -3.07 1 90 38 ILE B O 1
ATOM 1424 N N . VAL B 1 39 ? -5.836 -11.398 -3.551 1 94.62 39 VAL B N 1
ATOM 1425 C CA . VAL B 1 39 ? -6.195 -12.797 -3.318 1 94.62 39 VAL B CA 1
ATOM 1426 C C . VAL B 1 39 ? -5.371 -13.703 -4.234 1 94.62 39 VAL B C 1
ATOM 1428 O O . VAL B 1 39 ? -4.77 -14.68 -3.775 1 94.62 39 VAL B O 1
ATOM 1431 N N . LEU B 1 40 ? -5.316 -13.344 -5.504 1 95.44 40 LEU B N 1
ATOM 1432 C CA . LEU B 1 40 ? -4.57 -14.141 -6.477 1 95.44 40 LEU B CA 1
ATOM 1433 C C . LEU B 1 40 ? -3.092 -14.195 -6.105 1 95.44 40 LEU B C 1
ATOM 1435 O O . LEU B 1 40 ? -2.482 -15.266 -6.133 1 95.44 40 LEU B O 1
ATOM 1439 N N . ALA B 1 41 ? -2.545 -13.086 -5.738 1 90.38 41 ALA B N 1
ATOM 1440 C CA . ALA B 1 41 ? -1.129 -13.008 -5.391 1 90.38 41 ALA B CA 1
ATOM 1441 C C . ALA B 1 41 ? -0.818 -13.852 -4.156 1 90.38 41 ALA B C 1
ATOM 1443 O O . ALA B 1 41 ? 0.211 -14.531 -4.105 1 90.38 41 ALA B O 1
ATOM 1444 N N . LEU B 1 42 ? -1.676 -13.797 -3.164 1 89.69 42 LEU B N 1
ATOM 1445 C CA . LEU B 1 42 ? -1.463 -14.555 -1.938 1 89.69 42 LEU B CA 1
ATOM 1446 C C . LEU B 1 42 ? -1.489 -16.062 -2.215 1 89.69 42 LEU B C 1
ATOM 1448 O O . LEU B 1 42 ? -0.624 -16.797 -1.741 1 89.69 42 LEU B O 1
ATOM 1452 N N . LEU B 1 43 ? -2.43 -16.469 -3.002 1 94.81 43 LEU B N 1
ATOM 1453 C CA . LEU B 1 43 ? -2.527 -17.891 -3.324 1 94.81 43 LEU B CA 1
ATOM 1454 C C . LEU B 1 43 ? -1.334 -18.328 -4.16 1 94.81 43 LEU B C 1
ATOM 1456 O O . LEU B 1 43 ? -0.846 -19.453 -4 1 94.81 43 LEU B O 1
ATOM 1460 N N . ASN B 1 44 ? -0.941 -17.484 -5.016 1 92.56 44 ASN B N 1
ATOM 1461 C CA . ASN B 1 44 ? 0.229 -17.797 -5.828 1 92.56 44 ASN B CA 1
ATOM 1462 C C . ASN B 1 44 ? 1.485 -17.938 -4.977 1 92.56 44 ASN B C 1
ATOM 1464 O O . ASN B 1 44 ? 2.318 -18.797 -5.227 1 92.56 44 ASN B O 1
ATOM 1468 N N . HIS B 1 45 ? 1.599 -17.125 -3.979 1 84.75 45 HIS B N 1
ATOM 1469 C CA . HIS B 1 45 ? 2.807 -17.047 -3.166 1 84.75 45 HIS B CA 1
ATOM 1470 C C . HIS B 1 45 ? 2.783 -18.094 -2.059 1 84.75 45 HIS B C 1
ATOM 1472 O O . HIS B 1 45 ? 3.818 -18.688 -1.731 1 84.75 45 HIS B O 1
ATOM 1478 N N . HIS B 1 46 ? 1.65 -18.359 -1.47 1 87.62 46 HIS B N 1
ATOM 1479 C CA . HIS B 1 46 ? 1.577 -19.188 -0.271 1 87.62 46 HIS B CA 1
ATOM 1480 C C . HIS B 1 46 ? 0.977 -20.547 -0.58 1 87.62 46 HIS B C 1
ATOM 1482 O O . HIS B 1 46 ? 1.023 -21.453 0.254 1 87.62 46 HIS B O 1
ATOM 1488 N N . GLY B 1 47 ? 0.444 -20.688 -1.711 1 94.19 47 GLY B N 1
ATOM 1489 C CA . GLY B 1 47 ? -0.245 -21.922 -2.037 1 94.19 47 GLY B CA 1
ATOM 1490 C C . GLY B 1 47 ? -1.674 -21.969 -1.529 1 94.19 47 GLY B C 1
ATOM 1491 O O . GLY B 1 47 ? -2.24 -20.922 -1.172 1 94.19 47 GLY B O 1
ATOM 1492 N N . ASP B 1 48 ? -2.236 -23.109 -1.585 1 95.62 48 ASP B N 1
ATOM 1493 C CA . ASP B 1 48 ? -3.619 -23.297 -1.159 1 95.62 48 ASP B CA 1
ATOM 1494 C C . ASP B 1 48 ? -3.801 -22.922 0.308 1 95.62 48 ASP B C 1
ATOM 1496 O O . ASP B 1 48 ? -2.941 -23.203 1.142 1 95.62 48 ASP B O 1
ATOM 1500 N N . MET B 1 49 ? -4.91 -22.219 0.597 1 94 49 MET B N 1
ATOM 1501 C CA . MET B 1 49 ? -5.137 -21.797 1.974 1 94 49 MET B CA 1
ATOM 1502 C C . MET B 1 49 ? -6.629 -21.688 2.273 1 94 49 MET B C 1
ATOM 1504 O O . MET B 1 49 ? -7.441 -21.547 1.357 1 94 49 MET B O 1
ATOM 1508 N N . ARG B 1 50 ? -6.91 -21.734 3.586 1 95.75 50 ARG B N 1
ATOM 1509 C CA . ARG B 1 50 ? -8.273 -21.516 4.051 1 95.75 50 ARG B CA 1
ATOM 1510 C C . ARG B 1 50 ? -8.609 -20.016 4.078 1 95.75 50 ARG B C 1
ATOM 1512 O O . ARG B 1 50 ? -7.711 -19.172 4.094 1 95.75 50 ARG B O 1
ATOM 1519 N N . MET B 1 51 ? -9.93 -19.781 4.125 1 94.5 51 MET B N 1
ATOM 1520 C CA . MET B 1 51 ? -10.414 -18.406 4.117 1 94.5 51 MET B CA 1
ATOM 1521 C C . MET B 1 51 ? -9.828 -17.609 5.281 1 94.5 51 MET B C 1
ATOM 1523 O O . MET B 1 51 ? -9.492 -16.438 5.133 1 94.5 51 MET B O 1
ATOM 1527 N N . GLY B 1 52 ? -9.688 -18.25 6.418 1 93.62 52 GLY B N 1
ATOM 1528 C CA . GLY B 1 52 ? -9.156 -17.578 7.594 1 93.62 52 GLY B CA 1
ATOM 1529 C C . GLY B 1 52 ? -7.738 -17.062 7.395 1 93.62 52 GLY B C 1
ATOM 1530 O O . GLY B 1 52 ? -7.414 -15.953 7.809 1 93.62 52 GLY B O 1
ATOM 1531 N N . ARG B 1 53 ? -6.973 -17.891 6.766 1 92.31 53 ARG B N 1
ATOM 1532 C CA . ARG B 1 53 ? -5.59 -17.516 6.496 1 92.31 53 ARG B CA 1
ATOM 1533 C C . ARG B 1 53 ? -5.516 -16.391 5.477 1 92.31 53 ARG B C 1
ATOM 1535 O O . ARG B 1 53 ? -4.684 -15.492 5.598 1 92.31 53 ARG B O 1
ATOM 1542 N N . VAL B 1 54 ? -6.387 -16.438 4.508 1 92.88 54 VAL B N 1
ATOM 1543 C CA . VAL B 1 54 ? -6.453 -15.367 3.512 1 92.88 54 VAL B CA 1
ATOM 1544 C C . VAL B 1 54 ? -6.797 -14.047 4.191 1 92.88 54 VAL B C 1
ATOM 1546 O O . VAL B 1 54 ? -6.137 -13.031 3.961 1 92.88 54 VAL B O 1
ATOM 1549 N N . SER B 1 55 ? -7.801 -14.078 5.051 1 92.31 55 SER B N 1
ATOM 1550 C CA . SER B 1 55 ? -8.234 -12.883 5.758 1 92.31 55 SER B CA 1
ATOM 1551 C C . SER B 1 55 ? -7.121 -12.32 6.629 1 92.31 55 SER B C 1
ATOM 1553 O O . SER B 1 55 ? -6.914 -11.102 6.672 1 92.31 55 SER B O 1
ATOM 1555 N N . GLU B 1 56 ? -6.438 -13.219 7.266 1 87.44 56 GLU B N 1
ATOM 1556 C CA . GLU B 1 56 ? -5.312 -12.828 8.117 1 87.44 56 GLU B CA 1
ATOM 1557 C C . GLU B 1 56 ? -4.219 -12.141 7.301 1 87.44 56 GLU B C 1
ATOM 1559 O O . GLU B 1 56 ? -3.758 -11.055 7.672 1 87.44 56 GLU B O 1
ATOM 1564 N N . LEU B 1 57 ? -3.838 -12.719 6.172 1 84.69 57 LEU B N 1
ATOM 1565 C CA . LEU B 1 57 ? -2.764 -12.188 5.34 1 84.69 57 LEU B CA 1
ATOM 1566 C C . LEU B 1 57 ? -3.186 -10.883 4.672 1 84.69 57 LEU B C 1
ATOM 1568 O O . LEU B 1 57 ? -2.357 -10 4.453 1 84.69 57 LEU B O 1
ATOM 1572 N N . MET B 1 58 ? -4.453 -10.719 4.418 1 86.25 58 MET B N 1
ATOM 1573 C CA . MET B 1 58 ? -4.961 -9.484 3.822 1 86.25 58 MET B CA 1
ATOM 1574 C C . MET B 1 58 ? -5.137 -8.406 4.879 1 86.25 58 MET B C 1
ATOM 1576 O O . MET B 1 58 ? -5.305 -7.227 4.551 1 86.25 58 MET B O 1
ATOM 1580 N N . ALA B 1 59 ? -5.199 -8.773 6.098 1 82.19 59 ALA B N 1
ATOM 1581 C CA . ALA B 1 59 ? -5.426 -7.855 7.211 1 82.19 59 ALA B CA 1
ATOM 1582 C C . ALA B 1 59 ? -6.773 -7.152 7.074 1 82.19 59 ALA B C 1
ATOM 1584 O O . ALA B 1 59 ? -6.863 -5.93 7.219 1 82.19 59 ALA B O 1
ATOM 1585 N N . VAL B 1 60 ? -7.832 -7.887 6.719 1 83.06 60 VAL B N 1
ATOM 1586 C CA . VAL B 1 60 ? -9.203 -7.395 6.629 1 83.06 60 VAL B CA 1
ATOM 1587 C C . VAL B 1 60 ? -10.148 -8.375 7.312 1 83.06 60 VAL B C 1
ATOM 1589 O O . VAL B 1 60 ? -9.758 -9.5 7.641 1 83.06 60 VAL B O 1
ATOM 1592 N N . ASP B 1 61 ? -11.312 -7.938 7.539 1 86.88 61 ASP B N 1
ATOM 1593 C CA . ASP B 1 61 ? -12.289 -8.812 8.172 1 86.88 61 ASP B CA 1
ATOM 1594 C C . ASP B 1 61 ? -12.773 -9.891 7.203 1 86.88 61 ASP B C 1
ATOM 1596 O O . ASP B 1 61 ? -12.578 -9.773 5.992 1 86.88 61 ASP B O 1
ATOM 1600 N N . MET B 1 62 ? -13.398 -10.867 7.734 1 92 62 MET B N 1
ATOM 1601 C CA . MET B 1 62 ? -13.844 -12.031 6.977 1 92 62 MET B CA 1
ATOM 1602 C C . MET B 1 62 ? -14.859 -11.625 5.91 1 92 62 MET B C 1
ATOM 1604 O O . MET B 1 62 ? -14.859 -12.172 4.809 1 92 62 MET B O 1
ATOM 1608 N N . SER B 1 63 ? -15.68 -10.68 6.277 1 93.56 63 SER B N 1
ATOM 1609 C CA . SER B 1 63 ? -16.703 -10.258 5.32 1 93.56 63 SER B CA 1
ATOM 1610 C C . SER B 1 63 ? -16.062 -9.648 4.074 1 93.56 63 SER B C 1
ATOM 1612 O O . SER B 1 63 ? -16.5 -9.922 2.955 1 93.56 63 SER B O 1
ATOM 1614 N N . VAL B 1 64 ? -15.055 -8.93 4.285 1 89.75 64 VAL B N 1
ATOM 1615 C CA . VAL B 1 64 ? -14.359 -8.258 3.197 1 89.75 64 VAL B CA 1
ATOM 1616 C C . VAL B 1 64 ? -13.586 -9.273 2.363 1 89.75 64 VAL B C 1
ATOM 1618 O O . VAL B 1 64 ? -13.688 -9.281 1.134 1 89.75 64 VAL B O 1
ATOM 1621 N N . SER B 1 65 ? -12.844 -10.094 3.039 1 94.25 65 SER B N 1
ATOM 1622 C CA . SER B 1 65 ? -12.086 -11.109 2.316 1 94.25 65 SER B CA 1
ATOM 1623 C C . SER B 1 65 ? -13.008 -12.039 1.531 1 94.25 65 SER B C 1
ATOM 1625 O O . SER B 1 65 ? -12.688 -12.43 0.407 1 94.25 65 SER B O 1
ATOM 1627 N N . SER B 1 66 ? -14.133 -12.336 2.088 1 96.19 66 SER B N 1
ATOM 1628 C CA . SER B 1 66 ? -15.102 -13.219 1.43 1 96.19 66 SER B CA 1
ATOM 1629 C C . SER B 1 66 ? -15.586 -12.609 0.117 1 96.19 66 SER B C 1
ATOM 1631 O O . SER B 1 66 ? -15.711 -13.32 -0.887 1 96.19 66 SER B O 1
ATOM 1633 N N . ARG B 1 67 ? -15.797 -11.352 0.141 1 96.19 67 ARG B N 1
ATOM 1634 C CA . ARG B 1 67 ? -16.25 -10.672 -1.065 1 96.19 67 ARG B CA 1
ATOM 1635 C C . ARG B 1 67 ? -15.188 -10.719 -2.156 1 96.19 67 ARG B C 1
ATOM 1637 O O . ARG B 1 67 ? -15.5 -10.984 -3.32 1 96.19 67 ARG B O 1
ATOM 1644 N N . HIS B 1 68 ? -13.969 -10.5 -1.802 1 96.12 68 HIS B N 1
ATOM 1645 C CA . HIS B 1 68 ? -12.875 -10.539 -2.766 1 96.12 68 HIS B CA 1
ATOM 1646 C C . HIS B 1 68 ? -12.703 -11.945 -3.338 1 96.12 68 HIS B C 1
ATOM 1648 O O . HIS B 1 68 ? -12.539 -12.109 -4.547 1 96.12 68 HIS B O 1
ATOM 1654 N N . VAL B 1 69 ? -12.773 -12.891 -2.473 1 97.81 69 VAL B N 1
ATOM 1655 C CA . VAL B 1 69 ? -12.617 -14.281 -2.898 1 97.81 69 VAL B CA 1
ATOM 1656 C C . VAL B 1 69 ? -13.781 -14.68 -3.801 1 97.81 69 VAL B C 1
ATOM 1658 O O . VAL B 1 69 ? -13.586 -15.336 -4.824 1 97.81 69 VAL B O 1
ATOM 1661 N N . ALA B 1 70 ? -14.953 -14.297 -3.373 1 98.12 70 ALA B N 1
ATOM 1662 C CA . ALA B 1 70 ? -16.125 -14.617 -4.18 1 98.12 70 ALA B CA 1
ATOM 1663 C C . ALA B 1 70 ? -15.984 -14.086 -5.602 1 98.12 70 ALA B C 1
ATOM 1665 O O . ALA B 1 70 ? -16.328 -14.766 -6.566 1 98.12 70 ALA B O 1
ATOM 1666 N N . HIS B 1 71 ? -15.477 -12.914 -5.73 1 97.88 71 HIS B N 1
ATOM 1667 C CA . HIS B 1 71 ? -15.266 -12.32 -7.043 1 97.88 71 HIS B CA 1
ATOM 1668 C C . HIS B 1 71 ? -14.312 -13.156 -7.883 1 97.88 71 HIS B C 1
ATOM 1670 O O . HIS B 1 71 ? -14.562 -13.398 -9.062 1 97.88 71 HIS B O 1
ATOM 1676 N N . THR B 1 72 ? -13.227 -13.609 -7.277 1 98.38 72 THR B N 1
ATOM 1677 C CA . THR B 1 72 ? -12.234 -14.398 -7.992 1 98.38 72 THR B CA 1
ATOM 1678 C C . THR B 1 72 ? -12.789 -15.773 -8.359 1 98.38 72 THR B C 1
ATOM 1680 O O . THR B 1 72 ? -12.453 -16.328 -9.406 1 98.38 72 THR B O 1
ATOM 1683 N N . VAL B 1 73 ? -13.664 -16.312 -7.512 1 98.44 73 VAL B N 1
ATOM 1684 C CA . VAL B 1 73 ? -14.305 -17.594 -7.773 1 98.44 73 VAL B CA 1
ATOM 1685 C C . VAL B 1 73 ? -15.297 -17.453 -8.922 1 98.44 73 VAL B C 1
ATOM 1687 O O . VAL B 1 73 ? -15.32 -18.281 -9.836 1 98.44 73 VAL B O 1
ATOM 1690 N N . ASP B 1 74 ? -16.062 -16.406 -8.828 1 98.25 74 ASP B N 1
ATOM 1691 C CA . ASP B 1 74 ? -17.062 -16.141 -9.867 1 98.25 74 ASP B CA 1
ATOM 1692 C C . ASP B 1 74 ? -16.406 -16 -11.234 1 98.25 74 ASP B C 1
ATOM 1694 O O . ASP B 1 74 ? -17 -16.359 -12.258 1 98.25 74 ASP B O 1
ATOM 1698 N N . ARG B 1 75 ? -15.172 -15.617 -11.312 1 97.81 75 ARG B N 1
ATOM 1699 C CA . ARG B 1 75 ? -14.438 -15.391 -12.555 1 97.81 75 ARG B CA 1
ATOM 1700 C C . ARG B 1 75 ? -13.648 -16.625 -12.961 1 97.81 75 ARG B C 1
ATOM 1702 O O . ARG B 1 75 ? -13.008 -16.656 -14.016 1 97.81 75 ARG B O 1
ATOM 1709 N N . GLY B 1 76 ? -13.648 -17.578 -12.086 1 98.44 76 GLY B N 1
ATOM 1710 C CA . GLY B 1 76 ? -12.961 -18.828 -12.375 1 98.44 76 GLY B CA 1
ATOM 1711 C C . GLY B 1 76 ? -11.477 -18.766 -12.086 1 98.44 76 GLY B C 1
ATOM 1712 O O . GLY B 1 76 ? -10.727 -19.656 -12.484 1 98.44 76 GLY B O 1
ATOM 1713 N N . TRP B 1 77 ? -10.977 -17.781 -11.414 1 98.62 77 TRP B N 1
ATOM 1714 C CA . TRP B 1 77 ? -9.555 -17.625 -11.125 1 98.62 77 TRP B CA 1
ATOM 1715 C C . TRP B 1 77 ? -9.156 -18.422 -9.898 1 98.62 77 TRP B C 1
ATOM 1717 O O . TRP B 1 77 ? -7.98 -18.766 -9.727 1 98.62 77 TRP B O 1
ATOM 1727 N N . VAL B 1 78 ? -10.141 -18.641 -9.008 1 98.62 78 VAL B N 1
ATOM 1728 C CA . VAL B 1 78 ? -9.961 -19.406 -7.785 1 98.62 78 VAL B CA 1
ATOM 1729 C C . VAL B 1 78 ? -11.055 -20.469 -7.676 1 98.62 78 VAL B C 1
ATOM 1731 O O . VAL B 1 78 ? -12.188 -20.25 -8.117 1 98.62 78 VAL B O 1
ATOM 1734 N N . GLU B 1 79 ? -10.711 -21.547 -7.121 1 98.31 79 GLU B N 1
ATOM 1735 C CA . GLU B 1 79 ? -11.672 -22.609 -6.855 1 98.31 79 GLU B CA 1
ATOM 1736 C C . GLU B 1 79 ? -11.68 -22.984 -5.375 1 98.31 79 GLU B C 1
ATOM 1738 O O . GLU B 1 79 ? -10.648 -22.922 -4.707 1 98.31 79 GLU B O 1
ATOM 1743 N N . ARG B 1 80 ? -12.844 -23.359 -4.949 1 96.69 80 ARG B N 1
ATOM 1744 C CA . ARG B 1 80 ? -12.977 -23.906 -3.604 1 96.69 80 ARG B CA 1
ATOM 1745 C C . ARG B 1 80 ? -12.961 -25.422 -3.625 1 96.69 80 ARG B C 1
ATOM 1747 O O . ARG B 1 80 ? -13.789 -26.047 -4.293 1 96.69 80 ARG B O 1
ATOM 1754 N N . LEU B 1 81 ? -12.039 -25.922 -2.928 1 96.44 81 LEU B N 1
ATOM 1755 C CA . LEU B 1 81 ? -11.891 -27.375 -2.869 1 96.44 81 LEU B CA 1
ATOM 1756 C C . LEU B 1 81 ? -12.109 -27.875 -1.45 1 96.44 81 LEU B C 1
ATOM 1758 O O . LEU B 1 81 ? -11.859 -27.156 -0.48 1 96.44 81 LEU B O 1
ATOM 1762 N N . PRO B 1 82 ? -12.633 -29.094 -1.314 1 93 82 PRO B N 1
ATOM 1763 C CA . PRO B 1 82 ? -12.727 -29.672 0.03 1 93 82 PRO B CA 1
ATOM 1764 C C . PRO B 1 82 ? -11.367 -29.812 0.703 1 93 82 PRO B C 1
ATOM 1766 O O . PRO B 1 82 ? -10.375 -30.141 0.039 1 93 82 PRO B O 1
ATOM 1769 N N . ASP B 1 83 ? -11.352 -29.453 1.942 1 87.69 83 ASP B N 1
ATOM 1770 C CA . ASP B 1 83 ? -10.133 -29.672 2.723 1 87.69 83 ASP B CA 1
ATOM 1771 C C . ASP B 1 83 ? -10 -31.141 3.125 1 87.69 83 ASP B C 1
ATOM 1773 O O . ASP B 1 83 ? -10.852 -31.688 3.828 1 87.69 83 ASP B O 1
ATOM 1777 N N . PRO B 1 84 ? -8.938 -31.719 2.707 1 85.81 84 PRO B N 1
ATOM 1778 C CA . PRO B 1 84 ? -8.766 -33.125 3.068 1 85.81 84 PRO B CA 1
ATOM 1779 C C . PRO B 1 84 ? -8.641 -33.344 4.574 1 85.81 84 PRO B C 1
ATOM 1781 O O . PRO B 1 84 ? -9 -34.406 5.086 1 85.81 84 PRO B O 1
ATOM 1784 N N . ALA B 1 85 ? -8.141 -32.344 5.234 1 86.69 85 ALA B N 1
ATOM 1785 C CA . ALA B 1 85 ? -7.891 -32.438 6.672 1 86.69 85 ALA B CA 1
ATOM 1786 C C . ALA B 1 85 ? -9.148 -32.094 7.473 1 86.69 85 ALA B C 1
ATOM 1788 O O . ALA B 1 85 ? -9.234 -32.438 8.656 1 86.69 85 ALA B O 1
ATOM 1789 N N . ASP B 1 86 ? -10.031 -31.422 6.938 1 85.88 86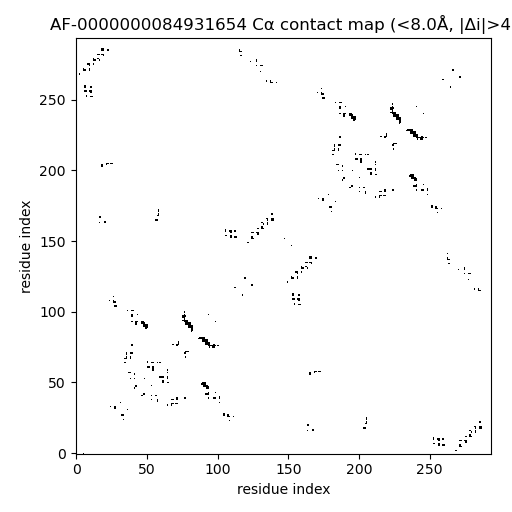 ASP B N 1
ATOM 1790 C CA . ASP B 1 86 ? -11.25 -30.984 7.605 1 85.88 86 ASP B CA 1
ATOM 1791 C C . ASP B 1 86 ? -12.414 -30.891 6.621 1 85.88 86 ASP B C 1
ATOM 1793 O O . ASP B 1 86 ? -12.57 -29.891 5.922 1 85.88 86 ASP B O 1
ATOM 1797 N N . LYS B 1 87 ? -13.25 -31.875 6.668 1 83.44 87 LYS B N 1
ATOM 1798 C CA . LYS B 1 87 ? -14.32 -32.031 5.688 1 83.44 87 LYS B CA 1
ATOM 1799 C C . LYS B 1 87 ? -15.258 -30.812 5.715 1 83.44 87 LYS B C 1
ATOM 1801 O O . LYS B 1 87 ? -15.93 -30.516 4.723 1 83.44 87 LYS B O 1
ATOM 1806 N N . ARG B 1 88 ? -15.125 -30.078 6.773 1 86.38 88 ARG B N 1
ATOM 1807 C CA . ARG B 1 88 ? -16.031 -28.953 6.895 1 86.38 88 ARG B CA 1
ATOM 1808 C C . ARG B 1 88 ? -15.398 -27.672 6.371 1 86.38 88 ARG B C 1
ATOM 1810 O O . ARG B 1 88 ? -16.062 -26.656 6.219 1 86.38 88 ARG B O 1
ATOM 1817 N N . SER B 1 89 ? -14.156 -27.906 6.086 1 88.62 89 SER B N 1
ATOM 1818 C CA . SER B 1 89 ? -13.453 -26.703 5.637 1 88.62 89 SER B CA 1
ATOM 1819 C C . SER B 1 89 ? -13.203 -26.75 4.133 1 88.62 89 SER B C 1
ATOM 1821 O O . SER B 1 89 ? -13.328 -27.797 3.504 1 88.62 89 SER B O 1
ATOM 1823 N N . ARG B 1 90 ? -13.094 -25.641 3.543 1 94.06 90 ARG B N 1
ATOM 1824 C CA . ARG B 1 90 ? -12.727 -25.5 2.135 1 94.06 90 ARG B CA 1
ATOM 1825 C C . ARG B 1 90 ? -11.383 -24.812 1.98 1 94.06 90 ARG B C 1
ATOM 1827 O O . ARG B 1 90 ? -11 -23.984 2.814 1 94.06 90 ARG B O 1
ATOM 1834 N N . ILE B 1 91 ? -10.703 -25.297 0.962 1 96.31 91 ILE B N 1
ATOM 1835 C CA . ILE B 1 91 ? -9.43 -24.672 0.634 1 96.31 91 ILE B CA 1
ATOM 1836 C C . ILE B 1 91 ? -9.555 -23.906 -0.687 1 96.31 91 ILE B C 1
ATOM 1838 O O . ILE B 1 91 ? -10.266 -24.344 -1.595 1 96.31 91 ILE B O 1
ATOM 1842 N N . LEU B 1 92 ? -8.953 -22.828 -0.743 1 97.88 92 LEU B N 1
ATOM 1843 C CA . LEU B 1 92 ? -8.914 -22 -1.949 1 97.88 92 LEU B CA 1
ATOM 1844 C C . LEU B 1 92 ? -7.703 -22.359 -2.809 1 97.88 92 LEU B C 1
ATOM 1846 O O . LEU B 1 92 ? -6.586 -22.469 -2.301 1 97.88 92 LEU B O 1
ATOM 1850 N N . HIS B 1 93 ? -7.969 -22.562 -4.07 1 98 93 HIS B N 1
ATOM 1851 C CA . HIS B 1 93 ? -6.938 -22.969 -5.016 1 98 93 HIS B CA 1
ATOM 1852 C C . HIS B 1 93 ? -6.875 -22.016 -6.207 1 98 93 HIS B C 1
ATOM 1854 O O . HIS B 1 93 ? -7.91 -21.672 -6.781 1 98 93 HIS B O 1
ATOM 1860 N N . LEU B 1 94 ? -5.668 -21.656 -6.504 1 98.19 94 LEU B N 1
ATOM 1861 C CA . LEU B 1 94 ? -5.453 -20.844 -7.695 1 98.19 94 LEU B CA 1
ATOM 1862 C C . LEU B 1 94 ? -5.547 -21.688 -8.961 1 98.19 94 LEU B C 1
ATOM 1864 O O . LEU B 1 94 ? -4.801 -22.656 -9.117 1 98.19 94 LEU B O 1
ATOM 1868 N N . THR B 1 95 ? -6.438 -21.312 -9.883 1 98.5 95 THR B N 1
ATOM 1869 C CA . THR B 1 95 ? -6.613 -22.078 -11.117 1 98.5 95 THR B CA 1
ATOM 1870 C C . THR B 1 95 ? -5.625 -21.625 -12.18 1 98.5 95 THR B C 1
ATOM 1872 O O . THR B 1 95 ? -4.906 -20.641 -11.992 1 98.5 95 THR B O 1
ATOM 1875 N N . GLY B 1 96 ? -5.59 -22.391 -13.32 1 98.19 96 GLY B N 1
ATOM 1876 C CA . GLY B 1 96 ? -4.812 -21.938 -14.469 1 98.19 96 GLY B CA 1
ATOM 1877 C C . GLY B 1 96 ? -5.223 -20.562 -14.969 1 98.19 96 GLY B C 1
ATOM 1878 O O . GLY B 1 96 ? -4.371 -19.75 -15.328 1 98.19 96 GLY B O 1
ATOM 1879 N N . ALA B 1 97 ? -6.504 -20.344 -14.961 1 98.44 97 ALA B N 1
ATOM 1880 C CA . ALA B 1 97 ? -7.023 -19.047 -15.367 1 98.44 97 ALA B CA 1
ATOM 1881 C C . ALA B 1 97 ? -6.559 -17.953 -14.406 1 98.44 97 ALA B C 1
ATOM 1883 O O . ALA B 1 97 ? -6.293 -16.812 -14.82 1 98.44 97 ALA B O 1
ATOM 1884 N N . GLY B 1 98 ? -6.496 -18.297 -13.117 1 98.12 98 GLY B N 1
ATOM 1885 C CA . GLY B 1 98 ? -5.965 -17.359 -12.133 1 98.12 98 GLY B CA 1
ATOM 1886 C C . GLY B 1 98 ? -4.504 -17.031 -12.359 1 98.12 98 GLY B C 1
ATOM 1887 O O . GLY B 1 98 ? -4.102 -15.867 -12.219 1 98.12 98 GLY B O 1
ATOM 1888 N N . GLU B 1 99 ? -3.721 -18.016 -12.727 1 97.19 99 GLU B N 1
ATOM 1889 C CA . GLU B 1 99 ? -2.312 -17.812 -13.055 1 97.19 99 GLU B CA 1
ATOM 1890 C C . GLU B 1 99 ? -2.158 -16.922 -14.289 1 97.19 99 GLU B C 1
ATOM 1892 O O . GLU B 1 99 ? -1.262 -16.078 -14.344 1 97.19 99 GLU B O 1
ATOM 1897 N N . ASP B 1 100 ? -3.035 -17.172 -15.242 1 97.69 100 ASP B N 1
ATOM 1898 C CA . ASP B 1 100 ? -3.018 -16.344 -16.453 1 97.69 100 ASP B CA 1
ATOM 1899 C C . ASP B 1 100 ? -3.287 -14.875 -16.109 1 97.69 100 ASP B C 1
ATOM 1901 O O . ASP B 1 100 ? -2.633 -13.984 -16.641 1 97.69 100 ASP B O 1
ATOM 1905 N N . MET B 1 101 ? -4.258 -14.672 -15.227 1 96.69 101 MET B N 1
ATOM 1906 C CA . MET B 1 101 ? -4.57 -13.305 -14.82 1 96.69 101 MET B CA 1
ATOM 1907 C C . MET B 1 101 ? -3.398 -12.672 -14.086 1 96.69 101 MET B C 1
ATOM 1909 O O . MET B 1 101 ? -3.072 -11.5 -14.312 1 96.69 101 MET B O 1
ATOM 1913 N N . LEU B 1 102 ? -2.701 -13.422 -13.281 1 92.94 102 LEU B N 1
ATOM 1914 C CA . LEU B 1 102 ? -1.523 -12.922 -12.578 1 92.94 102 LEU B CA 1
ATOM 1915 C C . LEU B 1 102 ? -0.436 -12.523 -13.57 1 92.94 102 LEU B C 1
ATOM 1917 O O . LEU B 1 102 ? 0.26 -11.523 -13.367 1 92.94 102 LEU B O 1
ATOM 1921 N N . ALA B 1 103 ? -0.317 -13.312 -14.602 1 93.25 103 ALA B N 1
ATOM 1922 C CA . ALA B 1 103 ? 0.668 -12.992 -15.625 1 93.25 103 ALA B CA 1
ATOM 1923 C C . ALA B 1 103 ? 0.334 -11.672 -16.312 1 93.25 103 ALA B C 1
ATOM 1925 O O . ALA B 1 103 ? 1.229 -10.875 -16.609 1 93.25 103 ALA B O 1
ATOM 1926 N N . VAL B 1 104 ? -0.959 -11.492 -16.531 1 94.44 104 VAL B N 1
ATOM 1927 C CA . VAL B 1 104 ? -1.422 -10.242 -17.125 1 94.44 104 VAL B CA 1
ATOM 1928 C C . VAL B 1 104 ? -1.102 -9.078 -16.188 1 94.44 104 VAL B C 1
ATOM 1930 O O . VAL B 1 104 ? -0.571 -8.055 -16.625 1 94.44 104 VAL B O 1
ATOM 1933 N N . LEU B 1 105 ? -1.401 -9.227 -14.914 1 91.38 105 LEU B N 1
ATOM 1934 C CA . LEU B 1 105 ? -1.131 -8.195 -13.914 1 91.38 105 LEU B CA 1
ATOM 1935 C C . LEU B 1 105 ? 0.361 -7.887 -13.844 1 91.38 105 LEU B C 1
ATOM 1937 O O . LEU B 1 105 ? 0.757 -6.723 -13.789 1 91.38 105 LEU B O 1
ATOM 1941 N N . ASP B 1 106 ? 1.161 -8.898 -13.82 1 88.25 106 ASP B N 1
ATOM 1942 C CA . ASP B 1 106 ? 2.611 -8.75 -13.734 1 88.25 106 ASP B CA 1
ATOM 1943 C C . ASP B 1 106 ? 3.15 -7.961 -14.93 1 88.25 106 ASP B C 1
ATOM 1945 O O . ASP B 1 106 ? 4.023 -7.105 -14.773 1 88.25 106 ASP B O 1
ATOM 1949 N N . ARG B 1 107 ? 2.66 -8.266 -16.078 1 91 107 ARG B N 1
ATOM 1950 C CA . ARG B 1 107 ? 3.098 -7.57 -17.281 1 91 107 ARG B CA 1
ATOM 1951 C C . ARG B 1 107 ? 2.734 -6.09 -17.234 1 91 107 ARG B C 1
ATOM 1953 O O . ARG B 1 107 ? 3.549 -5.23 -17.578 1 91 107 ARG B O 1
ATOM 1960 N N . ARG B 1 108 ? 1.537 -5.812 -16.844 1 90.56 108 ARG B N 1
ATOM 1961 C CA . ARG B 1 108 ? 1.091 -4.426 -16.75 1 90.56 108 ARG B CA 1
ATOM 1962 C C . ARG B 1 108 ? 1.931 -3.648 -15.742 1 90.56 108 ARG B C 1
ATOM 1964 O O . ARG B 1 108 ? 2.33 -2.512 -16 1 90.56 108 ARG B O 1
ATOM 1971 N N . LEU B 1 109 ? 2.182 -4.301 -14.609 1 87.19 109 LEU B N 1
ATOM 1972 C CA . LEU B 1 109 ? 2.986 -3.664 -13.57 1 87.19 109 LEU B CA 1
ATOM 1973 C C . LEU B 1 109 ? 4.414 -3.43 -14.055 1 87.19 109 LEU B C 1
ATOM 1975 O O . LEU B 1 109 ? 4.973 -2.348 -13.859 1 87.19 109 LEU B O 1
ATOM 1979 N N . THR B 1 110 ? 4.961 -4.426 -14.719 1 88.19 110 THR B N 1
ATOM 1980 C CA . THR B 1 110 ? 6.32 -4.332 -15.242 1 88.19 110 THR B CA 1
ATOM 1981 C C . THR B 1 110 ? 6.438 -3.195 -16.25 1 88.19 110 THR B C 1
ATOM 1983 O O . THR B 1 110 ? 7.391 -2.414 -16.219 1 88.19 110 THR B O 1
ATOM 1986 N N . ASP B 1 111 ? 5.5 -3.084 -17.141 1 89.06 111 ASP B N 1
ATOM 1987 C CA . ASP B 1 111 ? 5.484 -2.029 -18.141 1 89.06 111 ASP B CA 1
ATOM 1988 C C . ASP B 1 111 ? 5.422 -0.649 -17.5 1 89.06 111 ASP B C 1
ATOM 1990 O O . ASP B 1 111 ? 6.16 0.259 -17.891 1 89.06 111 ASP B O 1
ATOM 1994 N N . MET B 1 112 ? 4.594 -0.539 -16.547 1 87.31 112 MET B N 1
ATOM 1995 C CA . MET B 1 112 ? 4.43 0.734 -15.844 1 87.31 112 MET B CA 1
ATOM 1996 C C . MET B 1 112 ? 5.715 1.124 -15.117 1 87.31 112 MET B C 1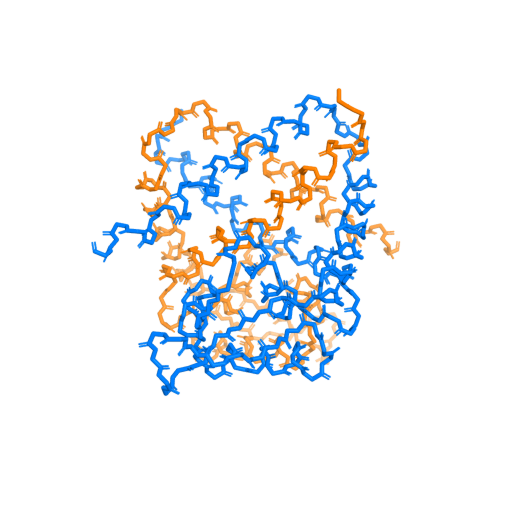
ATOM 1998 O O . MET B 1 112 ? 6.156 2.27 -15.203 1 87.31 112 MET B O 1
ATOM 2002 N N . LEU B 1 113 ? 6.305 0.142 -14.375 1 87.06 113 LEU B N 1
ATOM 2003 C CA . LEU B 1 113 ? 7.527 0.422 -13.625 1 87.06 113 LEU B CA 1
ATOM 2004 C C . LEU B 1 113 ? 8.68 0.762 -14.57 1 87.06 113 LEU B C 1
ATOM 2006 O O . LEU B 1 113 ? 9.492 1.633 -14.266 1 87.06 113 LEU B O 1
ATOM 2010 N N . THR B 1 114 ? 8.695 0.054 -15.703 1 87.81 114 THR B N 1
ATOM 2011 C CA . THR B 1 114 ? 9.727 0.318 -16.688 1 87.81 114 THR B CA 1
ATOM 2012 C C . THR B 1 114 ? 9.664 1.766 -17.172 1 87.81 114 THR B C 1
ATOM 2014 O O . THR B 1 114 ? 10.688 2.441 -17.266 1 87.81 114 THR B O 1
ATOM 2017 N N . ARG B 1 115 ? 8.461 2.244 -17.375 1 88.5 115 ARG B N 1
ATOM 2018 C CA . ARG B 1 115 ? 8.266 3.615 -17.844 1 88.5 115 ARG B CA 1
ATOM 2019 C C . ARG B 1 115 ? 8.539 4.613 -16.719 1 88.5 115 ARG B C 1
ATOM 2021 O O . ARG B 1 115 ? 9.219 5.621 -16.922 1 88.5 115 ARG B O 1
ATOM 2028 N N . THR B 1 116 ? 8.023 4.32 -15.555 1 85.56 116 THR B N 1
ATOM 2029 C CA . THR B 1 116 ? 8.102 5.23 -14.414 1 85.56 116 THR B CA 1
ATOM 2030 C C . THR B 1 116 ? 9.547 5.379 -13.938 1 85.56 116 THR B C 1
ATOM 2032 O O . THR B 1 116 ? 9.945 6.453 -13.484 1 85.56 116 THR B O 1
ATOM 2035 N N . LEU B 1 117 ? 10.336 4.32 -14.062 1 89.19 117 LEU B N 1
ATOM 2036 C CA . LEU B 1 117 ? 11.688 4.324 -13.516 1 89.19 117 LEU B CA 1
ATOM 2037 C C . LEU B 1 117 ? 12.727 4.363 -14.633 1 89.19 117 LEU B C 1
ATOM 2039 O O . LEU B 1 117 ? 13.836 3.863 -14.461 1 89.19 117 LEU B O 1
ATOM 2043 N N . ALA B 1 118 ? 12.344 4.902 -15.727 1 88.69 118 ALA B N 1
ATOM 2044 C CA . ALA B 1 118 ? 13.195 4.93 -16.922 1 88.69 118 ALA B CA 1
ATOM 2045 C C . ALA B 1 118 ? 14.516 5.645 -16.625 1 88.69 118 ALA B C 1
ATOM 2047 O O . ALA B 1 118 ? 15.547 5.316 -17.219 1 88.69 118 ALA B O 1
ATOM 2048 N N . GLU B 1 119 ? 14.539 6.551 -15.664 1 91.06 119 GLU B N 1
ATOM 2049 C CA . GLU B 1 119 ? 15.727 7.359 -15.398 1 91.06 119 GLU B CA 1
ATOM 2050 C C . GLU B 1 119 ? 16.547 6.777 -14.258 1 91.06 119 GLU B C 1
ATOM 2052 O O . GLU B 1 119 ? 17.609 7.305 -13.914 1 91.06 119 GLU B O 1
ATOM 2057 N N . TRP B 1 120 ? 16.031 5.766 -13.688 1 91.19 120 TRP B N 1
ATOM 2058 C CA . TRP B 1 120 ? 16.781 5.102 -12.625 1 91.19 120 TRP B CA 1
ATOM 2059 C C . TRP B 1 120 ? 17.922 4.27 -13.203 1 91.19 120 TRP B C 1
ATOM 2061 O O . TRP B 1 120 ? 17.781 3.65 -14.258 1 91.19 120 TRP B O 1
ATOM 2071 N N . SER B 1 121 ? 19.047 4.219 -12.562 1 92.75 121 SER B N 1
ATOM 2072 C CA . SER B 1 121 ? 20.109 3.301 -12.945 1 92.75 121 SER B CA 1
ATOM 2073 C C . SER B 1 121 ? 19.734 1.854 -12.633 1 92.75 121 SER B C 1
ATOM 2075 O O . SER B 1 121 ? 18.938 1.595 -11.734 1 92.75 121 SER B O 1
ATOM 2077 N N . ASP B 1 122 ? 20.359 0.942 -13.391 1 89 122 ASP B N 1
ATOM 2078 C CA . ASP B 1 122 ? 20.141 -0.477 -13.125 1 89 122 ASP B CA 1
ATOM 2079 C C . ASP B 1 122 ? 20.562 -0.832 -11.695 1 89 122 ASP B C 1
ATOM 2081 O O . ASP B 1 122 ? 19.922 -1.655 -11.047 1 89 122 ASP B O 1
ATOM 2085 N N . GLU B 1 123 ? 21.516 -0.13 -11.266 1 91.56 123 GLU B N 1
ATOM 2086 C CA . GLU B 1 123 ? 22.031 -0.391 -9.922 1 91.56 123 GLU B CA 1
ATOM 2087 C C . GLU B 1 123 ? 21.031 0.041 -8.859 1 91.56 123 GLU B C 1
ATOM 2089 O O . GLU B 1 123 ? 20.797 -0.683 -7.891 1 91.56 123 GLU B O 1
ATOM 2094 N N . ASP B 1 124 ? 20.422 1.167 -9.07 1 91 124 ASP B N 1
ATOM 2095 C CA . ASP B 1 124 ? 19.453 1.66 -8.109 1 91 124 ASP B CA 1
ATOM 2096 C C . ASP B 1 124 ? 18.219 0.762 -8.062 1 91 124 ASP B C 1
ATOM 2098 O O . ASP B 1 124 ? 17.672 0.501 -6.992 1 91 124 ASP B O 1
ATOM 2102 N N . VAL B 1 125 ? 17.828 0.29 -9.195 1 89.25 125 VAL B N 1
ATOM 2103 C CA . VAL B 1 125 ? 16.672 -0.595 -9.281 1 89.25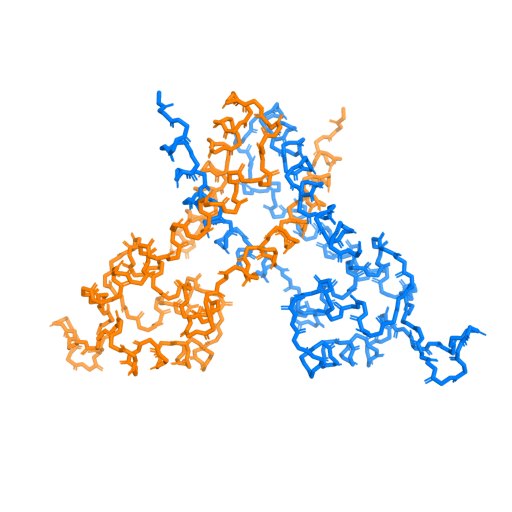 125 VAL B CA 1
ATOM 2104 C C . VAL B 1 125 ? 16.969 -1.902 -8.547 1 89.25 125 VAL B C 1
ATOM 2106 O O . VAL B 1 125 ? 16.141 -2.398 -7.789 1 89.25 125 VAL B O 1
ATOM 2109 N N . GLU B 1 126 ? 18.109 -2.404 -8.75 1 90.12 126 GLU B N 1
ATOM 2110 C CA . GLU B 1 126 ? 18.5 -3.646 -8.086 1 90.12 126 GLU B CA 1
ATOM 2111 C C . GLU B 1 126 ? 18.578 -3.467 -6.574 1 90.12 126 GLU B C 1
ATOM 2113 O O . GLU B 1 126 ? 18.141 -4.336 -5.816 1 90.12 126 GLU B O 1
ATOM 2118 N N . LEU B 1 127 ? 19.141 -2.355 -6.211 1 90.56 127 LEU B N 1
ATOM 2119 C CA . LEU B 1 127 ? 19.266 -2.068 -4.785 1 90.56 127 LEU B CA 1
ATOM 2120 C C . LEU B 1 127 ? 17.891 -1.935 -4.141 1 90.56 127 LEU B C 1
ATOM 2122 O O . LEU B 1 127 ? 17.641 -2.496 -3.07 1 90.56 127 LEU B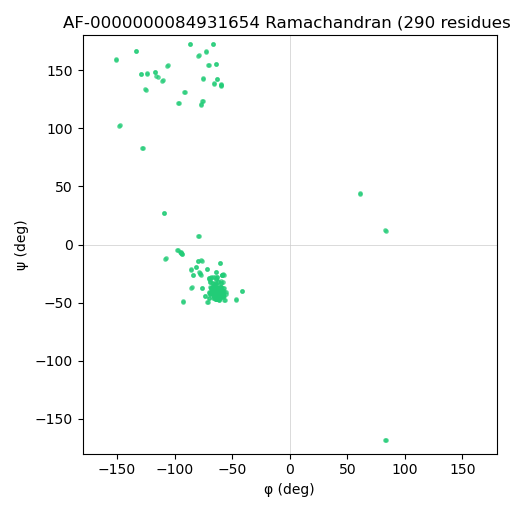 O 1
ATOM 2126 N N . LEU B 1 128 ? 17.016 -1.188 -4.773 1 89.88 128 LEU B N 1
ATOM 2127 C CA . LEU B 1 128 ? 15.656 -1.05 -4.266 1 89.88 128 LEU B CA 1
ATOM 2128 C C . LEU B 1 128 ? 14.984 -2.41 -4.152 1 89.88 128 LEU B C 1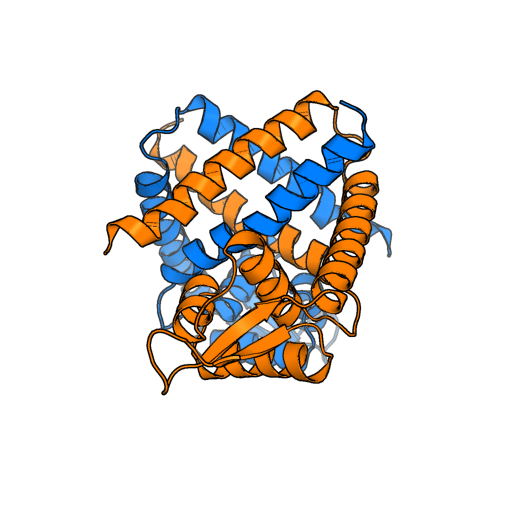
ATOM 2130 O O . LEU B 1 128 ? 14.359 -2.717 -3.131 1 89.88 128 LEU B O 1
ATOM 2134 N N . THR B 1 129 ? 15.148 -3.211 -5.172 1 88.5 129 THR B N 1
ATOM 2135 C CA . THR B 1 129 ? 14.547 -4.539 -5.199 1 88.5 129 THR B CA 1
ATOM 2136 C C . THR B 1 129 ? 15.039 -5.379 -4.023 1 88.5 129 THR B C 1
ATOM 2138 O O . THR B 1 129 ? 14.234 -6.016 -3.334 1 88.5 129 THR B O 1
ATOM 2141 N N . THR B 1 130 ? 16.312 -5.301 -3.791 1 89.56 130 THR B N 1
ATOM 2142 C CA . THR B 1 130 ? 16.906 -6.074 -2.713 1 89.56 130 THR B CA 1
ATOM 2143 C C . THR B 1 130 ? 16.406 -5.598 -1.354 1 89.56 130 THR B C 1
ATOM 2145 O O . THR B 1 130 ? 16.047 -6.41 -0.502 1 89.56 130 THR B O 1
ATOM 2148 N N . LEU B 1 131 ? 16.391 -4.316 -1.166 1 88.75 131 LEU B N 1
ATOM 2149 C CA . LEU B 1 131 ? 15.984 -3.75 0.117 1 88.75 131 LEU B CA 1
ATOM 2150 C C . LEU B 1 131 ? 14.5 -3.98 0.368 1 88.75 131 LEU B C 1
ATOM 2152 O O . LEU B 1 131 ? 14.086 -4.215 1.506 1 88.75 131 LEU B O 1
ATOM 2156 N N . LEU B 1 132 ? 13.656 -3.9 -0.67 1 86.81 132 LEU B N 1
ATOM 2157 C CA . LEU B 1 132 ? 12.227 -4.172 -0.532 1 86.81 132 LEU B CA 1
ATOM 2158 C C . LEU B 1 132 ? 11.984 -5.629 -0.169 1 86.81 132 LEU B C 1
ATOM 2160 O O . LEU B 1 132 ? 11.094 -5.938 0.625 1 86.81 132 LEU B O 1
ATOM 2164 N N . ALA B 1 133 ? 12.727 -6.516 -0.78 1 85.31 133 ALA B N 1
ATOM 2165 C CA . ALA B 1 133 ? 12.625 -7.934 -0.435 1 85.31 133 ALA B CA 1
ATOM 2166 C C . ALA B 1 133 ? 12.961 -8.164 1.035 1 85.31 133 ALA B C 1
ATOM 2168 O O . ALA B 1 133 ? 12.258 -8.906 1.729 1 85.31 133 ALA B O 1
ATOM 2169 N N . ARG B 1 134 ? 14.008 -7.535 1.461 1 86.62 134 ARG B N 1
ATOM 2170 C CA . ARG B 1 134 ? 14.406 -7.652 2.861 1 86.62 134 ARG B CA 1
ATOM 2171 C C . ARG B 1 134 ? 13.336 -7.07 3.781 1 86.62 134 ARG B C 1
ATOM 2173 O O . ARG B 1 134 ? 13.039 -7.637 4.836 1 86.62 134 ARG B O 1
ATOM 2180 N N . LEU B 1 135 ? 12.766 -5.914 3.434 1 86.19 135 LEU B N 1
ATOM 2181 C CA . LEU B 1 135 ? 11.695 -5.281 4.191 1 86.19 135 LEU B CA 1
ATOM 2182 C C . LEU B 1 135 ? 10.492 -6.215 4.312 1 86.19 135 LEU B C 1
ATOM 2184 O O . LEU B 1 135 ? 9.922 -6.359 5.398 1 86.19 135 LEU B O 1
ATOM 2188 N N . ARG B 1 136 ? 10.133 -6.84 3.199 1 80.62 136 ARG B N 1
ATOM 2189 C CA . ARG B 1 136 ? 9.031 -7.793 3.193 1 80.62 136 ARG B CA 1
ATOM 2190 C C . ARG B 1 136 ? 9.289 -8.938 4.164 1 80.62 136 ARG B C 1
ATOM 2192 O O . ARG B 1 136 ? 8.398 -9.344 4.918 1 80.62 136 ARG B O 1
ATOM 2199 N N . ASP B 1 137 ? 10.492 -9.398 4.117 1 81.69 137 ASP B N 1
ATOM 2200 C CA . ASP B 1 137 ? 10.859 -10.516 4.992 1 81.69 137 ASP B CA 1
ATOM 2201 C C . ASP B 1 137 ? 10.758 -10.109 6.461 1 81.69 137 ASP B C 1
ATOM 2203 O O . ASP B 1 137 ? 10.438 -10.945 7.316 1 81.69 137 ASP B O 1
ATOM 2207 N N . SER B 1 138 ? 11.062 -8.883 6.719 1 81.62 138 SER B N 1
ATOM 2208 C CA . SER B 1 138 ? 10.992 -8.383 8.086 1 81.62 138 SER B CA 1
ATOM 2209 C C . SER B 1 138 ? 9.555 -8.32 8.578 1 81.62 138 SER B C 1
ATOM 2211 O O . SER B 1 138 ? 9.305 -8.328 9.789 1 81.62 138 SER B O 1
ATOM 2213 N N . PHE B 1 139 ? 8.5 -8.117 7.637 1 74.62 139 PHE B N 1
ATOM 2214 C CA . PHE B 1 139 ? 7.094 -8.055 8.008 1 74.62 139 PHE B CA 1
ATOM 2215 C C . PHE B 1 139 ? 6.445 -9.43 7.91 1 74.62 139 PHE B C 1
ATOM 2217 O O . PHE B 1 139 ? 5.402 -9.68 8.523 1 74.62 139 PHE B O 1
ATOM 2224 N N . GLY B 1 140 ? 6.637 -10.133 6.777 1 60.88 140 GLY B N 1
ATOM 2225 C CA . GLY B 1 140 ? 6.113 -11.484 6.613 1 60.88 140 GLY B CA 1
ATOM 2226 C C . GLY B 1 140 ? 6.383 -12.375 7.809 1 60.88 140 GLY B C 1
ATOM 2227 O O . GLY B 1 140 ? 5.551 -13.219 8.164 1 60.88 140 GLY B O 1
ATOM 2228 N N . ASP B 1 141 ? 7.695 -12.359 8.297 1 49.81 141 ASP B N 1
ATOM 2229 C CA . ASP B 1 141 ? 8.055 -13.188 9.445 1 49.81 141 ASP B CA 1
ATOM 2230 C C . ASP B 1 141 ? 7.32 -12.734 10.703 1 49.81 141 ASP B C 1
ATOM 2232 O O . ASP B 1 141 ? 7.301 -13.445 11.703 1 49.81 141 ASP B O 1
ATOM 2236 N N . CYS B 1 142 ? 7 -11.672 10.82 1 42.53 142 CYS B N 1
ATOM 2237 C CA . CYS B 1 142 ? 6.383 -11.328 12.094 1 42.53 142 CYS B CA 1
ATOM 2238 C C . CYS B 1 142 ? 5.113 -12.141 12.328 1 42.53 142 CYS B C 1
ATOM 2240 O O . CYS B 1 142 ? 4.551 -12.125 13.422 1 42.53 142 CYS B O 1
ATOM 2242 N N . ARG B 1 143 ? 4.34 -12.438 11.383 1 40.38 143 ARG B N 1
ATOM 2243 C CA . ARG B 1 143 ? 3.203 -13.258 11.789 1 40.38 143 ARG B CA 1
ATOM 2244 C C . ARG B 1 143 ? 3.666 -14.578 12.398 1 40.38 143 ARG B C 1
ATOM 2246 O O . ARG B 1 143 ? 2.893 -15.258 13.07 1 40.38 143 ARG B O 1
ATOM 2253 N N . ALA B 1 144 ? 4.781 -15.188 11.969 1 36.97 144 ALA B N 1
ATOM 2254 C CA . ALA B 1 144 ? 5.027 -16.469 12.641 1 36.97 144 ALA B CA 1
ATOM 2255 C C . ALA B 1 144 ? 5.305 -16.266 14.125 1 36.97 144 ALA B C 1
ATOM 2257 O O . ALA B 1 144 ? 5.113 -17.172 14.93 1 36.97 144 ALA B O 1
ATOM 2258 N N . HIS B 1 145 ? 5.891 -15.242 14.438 1 34.81 145 HIS B N 1
ATOM 2259 C CA . HIS B 1 145 ? 6.32 -15.297 15.828 1 34.81 145 HIS B CA 1
ATOM 2260 C C . HIS B 1 145 ? 5.152 -15.031 16.781 1 34.81 145 HIS B C 1
ATOM 2262 O O . HIS B 1 145 ? 5.309 -15.109 18 1 34.81 145 HIS B O 1
ATOM 2268 N N . HIS B 1 146 ? 4.211 -14.367 16.406 1 31.08 146 HIS B N 1
ATOM 2269 C CA . HIS B 1 146 ? 3.232 -14.391 17.484 1 31.08 146 HIS B CA 1
ATOM 2270 C C . HIS B 1 146 ? 2.434 -15.688 17.484 1 31.08 146 HIS B C 1
ATOM 2272 O O . HIS B 1 146 ? 1.4 -15.789 18.141 1 31.08 146 HIS B O 1
ATOM 2278 N N . ALA B 1 147 ? 2.742 -16.641 16.703 1 26.02 147 ALA B N 1
ATOM 2279 C CA . ALA B 1 147 ? 2.172 -17.938 17.094 1 26.02 147 ALA B CA 1
ATOM 2280 C C . ALA B 1 147 ? 2.902 -18.5 18.312 1 26.02 147 ALA B C 1
ATOM 2282 O O . ALA B 1 147 ? 4.133 -18.453 18.375 1 26.02 147 ALA B O 1
#

Radius of gyration: 19.83 Å; Cα contacts (8 Å, |Δi|>4): 341; chains: 2; bounding box: 43×65×36 Å